Protein AF-A0A9D7U9H6-F1 (afdb_monomer)

pLDDT: mean 93.25, std 5.52, range [50.59, 98.5]

Foldseek 3Di:
DWWKKKKKWAFLPDDPPRTKIKIWIWDDDQWKTKIKIKIFGPPCVVDDPCVCVVVPHDPDGMDIFTDIFTNVLNVLVVVVVVPFDWDDDPDDDSNDMDIWMDIPHDITGTPPVVSVVVSRVLVVQLRCCVVVVDPWDWKWKWAADPVDIWIKIWTGHSSNLWTFIDIPNHTQDTDRSVCVVVLVCLVPVWDAQQVQWDLDDDDDGAMWIDDPPSIIAGDVHRTVHDSVSVVCVVPDHD

Mean predicted aligned error: 4.98 Å

Sequence (238 aa):
MNLYRIRFQTSELQPPPYAHAIELKLELSREKIKYEFELSYLDRDQLTESEILEEGFSLDESVHLRGALGTNWVDFLQNLLKKTEKTFPTEIEESQDYWEVMHENEAFYPKNSGLWKCFVEEFHQAALEQNSLERPLEVQVWRVEPAQTTKYRFLGSFEKREFKLTANNKVVNNFDFGKLNNFLKDYYSGDFIFEKAFESTPKKAGLHVEYGDGMWFLLGEALLVKPSKIISWIESHP

Structure (mmCIF, N/CA/C/O backbone):
data_AF-A0A9D7U9H6-F1
#
_entry.id  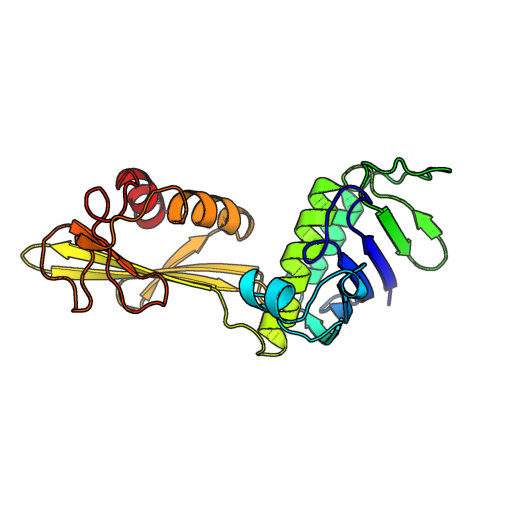 AF-A0A9D7U9H6-F1
#
loop_
_atom_site.group_PDB
_atom_site.id
_atom_site.type_symbol
_atom_site.label_atom_id
_atom_site.label_alt_id
_atom_site.label_comp_id
_atom_site.label_asym_id
_atom_site.label_entity_id
_atom_site.label_seq_id
_atom_site.pdbx_PDB_ins_code
_atom_site.Cartn_x
_atom_site.Cartn_y
_atom_site.Cartn_z
_atom_site.occupancy
_atom_site.B_iso_or_equiv
_atom_site.auth_seq_id
_atom_site.auth_comp_id
_atom_site.auth_asym_id
_atom_site.auth_atom_id
_atom_site.pdbx_PDB_model_num
ATOM 1 N N . MET A 1 1 ? 3.984 12.870 -24.523 1.00 73.31 1 MET A N 1
ATOM 2 C CA . MET A 1 1 ? 3.391 11.755 -23.760 1.00 73.31 1 MET A CA 1
ATOM 3 C C . MET A 1 1 ? 4.557 10.855 -23.448 1.00 73.31 1 MET A C 1
ATOM 5 O O . MET A 1 1 ? 5.246 10.497 -24.393 1.00 73.31 1 MET A O 1
ATOM 9 N N . ASN A 1 2 ? 4.850 10.626 -22.172 1.00 89.69 2 ASN A N 1
ATOM 10 C CA . ASN A 1 2 ? 6.096 9.965 -21.783 1.00 89.69 2 ASN A CA 1
ATOM 11 C C . ASN A 1 2 ? 5.789 8.510 -21.454 1.00 89.69 2 ASN A C 1
ATOM 13 O O . ASN A 1 2 ? 4.867 8.245 -20.682 1.00 89.69 2 ASN A O 1
ATOM 17 N N . LEU A 1 3 ? 6.532 7.597 -22.069 1.00 95.19 3 LEU A N 1
ATOM 18 C CA . LEU A 1 3 ? 6.375 6.165 -21.866 1.00 95.19 3 LEU A CA 1
ATOM 19 C C . LEU A 1 3 ? 7.433 5.689 -20.880 1.00 95.19 3 LEU A C 1
ATOM 21 O O . LEU A 1 3 ? 8.625 5.937 -21.078 1.00 95.19 3 LEU A O 1
ATOM 25 N N . TYR A 1 4 ? 6.978 5.005 -19.838 1.00 96.94 4 TYR A N 1
ATOM 26 C CA . TYR A 1 4 ? 7.848 4.343 -18.879 1.00 96.94 4 TYR A CA 1
ATOM 27 C C . TYR A 1 4 ? 7.525 2.859 -18.829 1.00 96.94 4 TYR A C 1
ATOM 29 O O . TYR A 1 4 ? 6.361 2.465 -18.920 1.00 96.94 4 TYR A O 1
ATOM 37 N N . ARG A 1 5 ? 8.556 2.047 -18.624 1.00 97.81 5 ARG A N 1
ATOM 38 C CA . ARG A 1 5 ? 8.414 0.652 -18.222 1.00 97.81 5 ARG A CA 1
ATOM 39 C C . ARG A 1 5 ? 9.176 0.449 -16.924 1.00 97.81 5 ARG A C 1
ATOM 41 O O . ARG A 1 5 ? 10.312 0.897 -16.824 1.00 97.81 5 ARG A O 1
ATOM 48 N N . ILE A 1 6 ? 8.557 -0.185 -15.942 1.00 98.31 6 ILE A N 1
ATOM 49 C CA . ILE A 1 6 ? 9.198 -0.529 -14.673 1.00 98.31 6 ILE A CA 1
ATOM 50 C C . ILE A 1 6 ? 9.075 -2.033 -14.514 1.00 98.31 6 ILE A C 1
ATOM 52 O O . ILE A 1 6 ? 7.974 -2.569 -14.615 1.00 98.31 6 ILE A O 1
ATOM 56 N N . ARG A 1 7 ? 10.197 -2.697 -14.280 1.00 98.25 7 ARG A N 1
ATOM 57 C CA . ARG A 1 7 ? 10.260 -4.109 -13.931 1.00 98.25 7 ARG A CA 1
ATOM 58 C C . ARG A 1 7 ? 10.911 -4.239 -12.572 1.00 98.25 7 ARG A C 1
ATOM 60 O O . ARG A 1 7 ? 11.967 -3.657 -12.325 1.00 98.25 7 ARG A O 1
ATOM 67 N N . PHE A 1 8 ? 10.254 -4.995 -11.719 1.00 98.12 8 PHE A N 1
ATOM 68 C CA . PHE A 1 8 ? 10.712 -5.348 -10.394 1.00 98.12 8 PHE A CA 1
ATOM 69 C C . PHE A 1 8 ? 10.602 -6.859 -10.254 1.00 98.12 8 PHE A C 1
ATOM 71 O O . PHE A 1 8 ? 9.608 -7.436 -10.686 1.00 98.12 8 PHE A O 1
ATOM 78 N N . GLN A 1 9 ? 11.594 -7.489 -9.646 1.00 97.88 9 GLN A N 1
ATOM 79 C CA . GLN A 1 9 ? 11.510 -8.887 -9.251 1.00 97.88 9 GLN A CA 1
ATOM 80 C C . GLN A 1 9 ? 12.223 -9.063 -7.914 1.00 97.88 9 GLN A C 1
ATOM 82 O O . GLN A 1 9 ? 13.283 -8.475 -7.685 1.00 97.88 9 GLN A O 1
ATOM 87 N N . THR A 1 10 ? 11.618 -9.844 -7.021 1.00 97.31 10 THR A N 1
ATOM 88 C CA . THR A 1 10 ? 12.229 -10.192 -5.736 1.00 97.31 10 THR A CA 1
ATOM 89 C C . THR A 1 10 ? 13.544 -10.936 -5.943 1.00 97.31 10 THR A C 1
ATOM 91 O O . THR A 1 10 ? 13.698 -11.653 -6.931 1.00 97.31 10 THR A O 1
ATOM 94 N N . SER A 1 11 ? 14.474 -10.780 -5.004 1.00 96.06 11 SER A N 1
ATOM 95 C CA . SER A 1 11 ? 15.737 -11.520 -5.007 1.00 96.06 11 SER A CA 1
ATOM 96 C C . SER A 1 11 ? 15.537 -13.041 -5.069 1.00 96.06 11 SER A C 1
ATOM 98 O O . SER A 1 11 ? 14.501 -13.560 -4.646 1.00 96.06 11 SER A O 1
ATOM 100 N N . GLU A 1 12 ? 16.545 -13.768 -5.556 1.00 93.56 12 GLU A N 1
ATOM 101 C CA . GLU A 1 12 ? 16.504 -15.237 -5.687 1.00 93.56 12 GLU A CA 1
ATOM 102 C C . GLU A 1 12 ? 16.431 -15.949 -4.327 1.00 93.56 12 GLU A C 1
ATOM 104 O O . GLU A 1 12 ? 16.046 -17.111 -4.234 1.00 93.56 12 GLU A O 1
ATOM 109 N N . LEU A 1 13 ? 16.769 -15.241 -3.246 1.00 95.56 13 LEU A N 1
ATOM 110 C CA . LEU A 1 13 ? 16.652 -15.752 -1.882 1.00 95.56 13 LEU A CA 1
ATOM 111 C C . LEU A 1 13 ? 15.213 -15.725 -1.344 1.00 95.56 13 LEU A C 1
ATOM 113 O O . LEU A 1 13 ? 14.960 -16.298 -0.283 1.00 95.56 13 LEU A O 1
ATOM 117 N N . GLN A 1 14 ? 14.282 -15.041 -2.016 1.00 95.88 14 GLN A N 1
ATOM 118 C CA . GLN A 1 14 ? 12.873 -15.042 -1.634 1.00 95.88 14 GLN A CA 1
ATOM 119 C C . GLN A 1 14 ? 12.236 -16.375 -2.061 1.00 95.88 14 GLN A C 1
ATOM 121 O O . GLN A 1 14 ? 12.176 -16.648 -3.255 1.00 95.88 14 GLN A O 1
ATOM 126 N N . PRO A 1 15 ? 11.724 -17.206 -1.135 1.00 94.62 15 PRO A N 1
ATOM 127 C CA . PRO A 1 15 ? 11.111 -18.477 -1.510 1.00 94.62 15 PRO A CA 1
ATOM 128 C C . PRO A 1 15 ? 9.709 -18.291 -2.123 1.00 94.62 15 PRO A C 1
ATOM 130 O O . PRO A 1 15 ? 9.004 -17.335 -1.767 1.00 94.62 15 PRO A O 1
ATOM 133 N N . PRO A 1 16 ? 9.243 -19.219 -2.981 1.00 93.44 16 PRO A N 1
ATOM 134 C CA . PRO A 1 16 ? 7.823 -19.322 -3.312 1.00 93.44 16 PRO A CA 1
ATOM 135 C C . PRO A 1 16 ? 7.000 -19.636 -2.038 1.00 93.44 16 PRO A C 1
ATOM 137 O O . PRO A 1 16 ? 7.540 -20.220 -1.097 1.00 93.44 16 PRO A O 1
ATOM 140 N N . PRO A 1 17 ? 5.713 -19.241 -1.956 1.00 93.75 17 PRO A N 1
ATOM 141 C CA . PRO A 1 17 ? 4.918 -18.535 -2.970 1.00 93.75 17 PRO A CA 1
ATOM 142 C C . PRO A 1 17 ? 5.090 -17.003 -2.948 1.0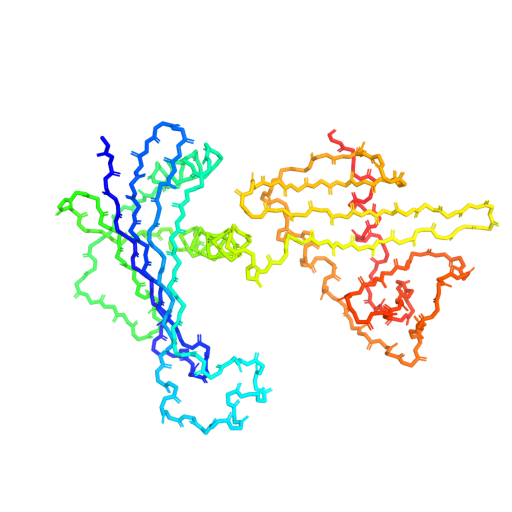0 93.75 17 PRO A C 1
ATOM 144 O O . PRO A 1 17 ? 4.353 -16.296 -3.638 1.00 93.75 17 PRO A O 1
ATOM 147 N N . TYR A 1 18 ? 6.035 -16.488 -2.154 1.00 94.12 18 TYR A N 1
ATOM 148 C CA . TYR A 1 18 ? 6.279 -15.056 -1.949 1.00 94.12 18 TYR A CA 1
ATOM 149 C C . TYR A 1 18 ? 7.163 -14.421 -3.032 1.00 94.12 18 TYR A C 1
ATOM 151 O O . TYR A 1 18 ? 7.138 -13.199 -3.205 1.00 94.12 18 TYR A O 1
ATOM 159 N N . ALA A 1 19 ? 7.951 -15.228 -3.744 1.00 96.00 19 ALA A N 1
ATOM 160 C CA . ALA A 1 19 ? 8.736 -14.795 -4.892 1.00 96.00 19 ALA A CA 1
ATOM 161 C C . ALA A 1 19 ? 7.813 -14.286 -6.009 1.00 96.00 19 ALA A C 1
ATOM 163 O O . ALA A 1 19 ? 6.862 -14.968 -6.400 1.00 96.00 19 ALA A O 1
ATOM 164 N N . HIS A 1 20 ? 8.061 -13.077 -6.512 1.00 96.62 20 HIS A N 1
ATOM 165 C CA . HIS A 1 20 ? 7.211 -12.476 -7.537 1.00 96.62 20 HIS A CA 1
ATOM 166 C C . HIS A 1 20 ? 7.946 -11.442 -8.393 1.00 96.62 20 HIS A C 1
ATOM 168 O O . HIS A 1 20 ? 8.953 -10.853 -7.989 1.00 96.62 20 HIS A O 1
ATOM 174 N N . ALA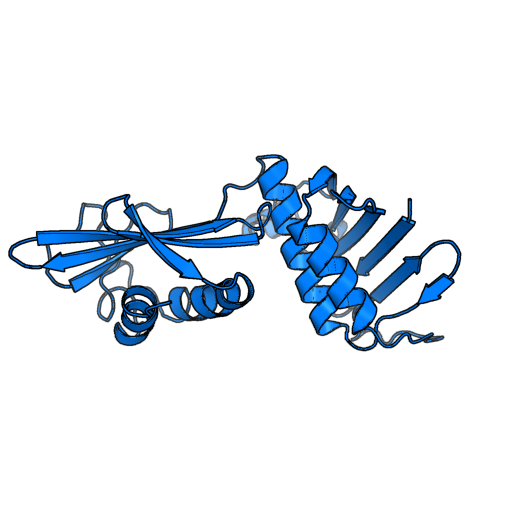 A 1 21 ? 7.390 -11.191 -9.575 1.00 97.69 21 ALA A N 1
ATOM 175 C CA . ALA A 1 21 ? 7.789 -10.132 -10.487 1.00 97.69 21 ALA A CA 1
ATOM 176 C C . ALA A 1 21 ? 6.605 -9.206 -10.783 1.00 97.69 21 ALA A C 1
ATOM 178 O O . ALA A 1 21 ? 5.472 -9.661 -10.932 1.00 97.69 21 ALA A O 1
ATOM 179 N N . ILE A 1 22 ? 6.874 -7.905 -10.885 1.00 98.25 22 ILE A N 1
ATOM 180 C CA . ILE A 1 22 ? 5.909 -6.887 -11.298 1.00 98.25 22 ILE A CA 1
ATOM 181 C C . ILE A 1 22 ? 6.429 -6.174 -12.542 1.00 98.25 22 ILE A C 1
ATOM 183 O O . ILE A 1 22 ? 7.552 -5.663 -12.559 1.00 98.25 22 ILE A O 1
ATOM 187 N N . GLU A 1 23 ? 5.580 -6.072 -13.562 1.00 98.38 23 GLU A N 1
ATOM 188 C CA . GLU A 1 23 ? 5.803 -5.224 -14.726 1.00 98.38 23 GLU A CA 1
ATOM 189 C C . GLU A 1 23 ? 4.731 -4.129 -14.821 1.00 98.38 23 GLU A C 1
ATOM 191 O O . GLU A 1 23 ? 3.527 -4.382 -14.832 1.00 98.38 23 GLU A O 1
ATOM 196 N N . LEU A 1 24 ? 5.191 -2.884 -14.934 1.00 98.31 24 LEU A N 1
ATOM 197 C CA . LEU A 1 24 ? 4.365 -1.709 -15.177 1.00 98.31 24 LEU A CA 1
ATOM 198 C C . LEU A 1 24 ? 4.726 -1.108 -16.528 1.00 98.31 24 LEU A C 1
ATOM 200 O O . LEU A 1 24 ? 5.881 -0.744 -16.760 1.00 98.31 24 LEU A O 1
ATOM 204 N N . LYS A 1 25 ? 3.734 -0.897 -17.388 1.00 98.25 25 LYS A N 1
ATOM 205 C CA . LYS A 1 25 ? 3.851 -0.025 -18.565 1.00 98.25 25 LYS A CA 1
ATOM 206 C C . LYS A 1 25 ? 2.998 1.203 -18.332 1.00 98.25 25 LYS A C 1
ATOM 208 O O . LYS A 1 25 ? 1.792 1.074 -18.151 1.00 98.25 25 LYS A O 1
ATOM 213 N N . LEU A 1 26 ? 3.609 2.381 -18.334 1.00 97.88 26 LEU A N 1
ATOM 214 C CA . LEU A 1 26 ? 2.960 3.629 -17.953 1.00 97.88 26 LEU A CA 1
ATOM 215 C C . LEU A 1 26 ? 2.964 4.626 -19.117 1.00 97.88 26 LEU A C 1
ATOM 217 O O . LEU A 1 26 ? 4.023 4.975 -19.641 1.00 97.88 26 LEU A O 1
ATOM 221 N N . GLU A 1 27 ? 1.788 5.150 -19.467 1.00 97.25 27 GLU A N 1
ATOM 222 C CA . GLU A 1 27 ? 1.646 6.314 -20.346 1.00 97.25 27 GLU A CA 1
ATOM 223 C C . GLU A 1 27 ? 1.359 7.559 -19.504 1.00 97.25 27 GLU A C 1
ATOM 225 O O . GLU A 1 27 ? 0.245 7.764 -19.003 1.00 97.25 27 GLU A O 1
ATOM 230 N N . LEU A 1 28 ? 2.371 8.414 -19.359 1.00 95.69 28 LEU A N 1
ATOM 231 C CA . LEU A 1 28 ? 2.285 9.603 -18.528 1.00 95.69 28 LEU A CA 1
ATOM 232 C C . LEU A 1 28 ? 1.764 10.812 -19.313 1.00 95.69 28 LEU A C 1
ATOM 234 O O . LEU A 1 28 ? 2.314 11.217 -20.349 1.00 95.69 28 LEU A O 1
ATOM 238 N N . SER A 1 29 ? 0.726 11.433 -18.759 1.00 95.25 29 SER A N 1
ATOM 239 C CA . SER A 1 29 ? 0.203 12.743 -19.151 1.00 95.25 29 SER A CA 1
ATOM 240 C C . SER A 1 29 ? 0.249 13.711 -17.962 1.00 95.25 29 SER A C 1
ATOM 242 O O . SER A 1 29 ? 0.676 13.339 -16.873 1.00 95.25 29 SER A O 1
ATOM 244 N N . ARG A 1 30 ? -0.192 14.963 -18.148 1.00 92.62 30 ARG A N 1
ATOM 245 C CA . ARG A 1 30 ? -0.265 15.935 -17.040 1.00 92.62 30 ARG A CA 1
ATOM 246 C C . ARG A 1 30 ? -1.327 15.582 -15.995 1.00 92.62 30 ARG A C 1
ATOM 248 O O . ARG A 1 30 ? -1.177 15.965 -14.847 1.00 92.62 30 ARG A O 1
ATOM 255 N N . GLU A 1 31 ? -2.390 14.889 -16.398 1.00 94.94 31 GLU A N 1
ATOM 256 C CA . GLU A 1 31 ? -3.574 14.672 -15.554 1.00 94.94 31 GLU A CA 1
ATOM 257 C C . GLU A 1 31 ? -3.679 13.247 -15.012 1.00 94.94 31 GLU A C 1
ATOM 259 O O . GLU A 1 31 ? -4.350 13.007 -14.012 1.00 94.94 31 GLU A O 1
ATOM 264 N N . LYS A 1 32 ? -3.057 12.285 -15.695 1.00 97.06 32 LYS A N 1
ATOM 265 C CA . LYS A 1 32 ? -3.184 10.865 -15.369 1.00 97.06 32 LYS A CA 1
ATOM 266 C C . LYS A 1 32 ? -2.012 10.024 -15.853 1.00 97.06 32 LYS A C 1
ATOM 268 O O . LYS A 1 32 ? -1.353 10.380 -16.839 1.00 97.06 32 LYS A O 1
ATOM 273 N N . ILE A 1 33 ? -1.840 8.880 -15.198 1.00 97.81 33 ILE A N 1
ATOM 274 C CA . ILE A 1 33 ? -1.007 7.754 -15.625 1.00 97.81 33 ILE A CA 1
ATOM 275 C C . ILE A 1 33 ? -1.940 6.662 -16.135 1.00 97.81 33 ILE A C 1
ATOM 277 O O . ILE A 1 33 ? -2.659 6.071 -15.332 1.00 97.81 33 ILE A O 1
ATOM 281 N N . LYS A 1 34 ? -1.952 6.376 -17.439 1.00 98.38 34 LYS A N 1
ATOM 282 C CA . LYS A 1 34 ? -2.550 5.110 -17.892 1.00 98.38 34 LYS A CA 1
ATOM 283 C C . LYS A 1 34 ? -1.554 3.990 -17.662 1.00 98.38 34 LYS A C 1
ATOM 285 O O . LYS A 1 34 ? -0.359 4.223 -17.846 1.00 98.38 34 LYS A O 1
ATOM 290 N N . TYR A 1 35 ? -2.033 2.806 -17.309 1.00 98.44 35 TYR A N 1
ATOM 291 C CA . TYR A 1 35 ? -1.150 1.688 -17.019 1.00 98.44 35 TYR A CA 1
ATOM 292 C C . TYR A 1 35 ? -1.631 0.358 -17.590 1.00 98.44 35 TYR A C 1
ATOM 294 O O . TYR A 1 35 ? -2.833 0.111 -17.713 1.00 98.44 35 TYR A O 1
ATOM 302 N N . GLU A 1 36 ? -0.657 -0.500 -17.879 1.00 98.50 36 GLU A N 1
ATOM 303 C CA . GLU A 1 36 ? -0.793 -1.955 -17.851 1.00 98.50 36 GLU A CA 1
ATOM 304 C C . GLU A 1 36 ? 0.051 -2.464 -16.676 1.00 98.50 36 GLU A C 1
ATOM 306 O O . GLU A 1 36 ? 1.223 -2.098 -16.564 1.00 98.50 36 GLU A O 1
ATOM 311 N N . PHE A 1 37 ? -0.566 -3.244 -15.795 1.00 98.44 37 PHE A N 1
ATOM 312 C CA . PHE A 1 37 ? 0.038 -3.853 -14.615 1.00 98.44 37 PHE A CA 1
ATOM 313 C C . PHE A 1 37 ? 0.022 -5.367 -14.786 1.00 98.44 37 PHE A C 1
ATOM 315 O O . PHE A 1 37 ? -1.006 -5.934 -15.164 1.00 98.44 37 PHE A O 1
ATOM 322 N N . GLU A 1 38 ? 1.139 -6.000 -14.472 1.00 98.19 38 GLU A N 1
ATOM 323 C CA . GLU A 1 38 ? 1.292 -7.446 -14.434 1.00 98.19 38 GLU A CA 1
ATOM 324 C C . GLU A 1 38 ? 2.032 -7.834 -13.156 1.00 98.19 38 GLU A C 1
ATOM 326 O O . GLU A 1 38 ? 3.085 -7.271 -12.864 1.00 98.19 38 GLU A O 1
ATOM 331 N N . LEU A 1 39 ? 1.467 -8.774 -12.405 1.00 96.69 39 LEU A N 1
ATOM 332 C CA . LEU A 1 39 ? 2.108 -9.472 -11.295 1.00 96.69 39 LEU A CA 1
ATOM 333 C C . LEU A 1 39 ? 2.189 -10.945 -11.673 1.00 96.69 39 LEU A C 1
ATOM 335 O O . LEU A 1 39 ? 1.166 -11.520 -12.038 1.00 96.69 39 LEU A O 1
ATOM 339 N N . SER A 1 40 ? 3.363 -11.542 -11.524 1.00 96.38 40 SER A N 1
ATOM 340 C CA . SER A 1 40 ? 3.595 -12.964 -11.774 1.00 96.38 40 SER A CA 1
ATOM 341 C C . SER A 1 40 ? 4.292 -13.573 -10.569 1.00 96.38 40 SER A C 1
ATOM 343 O O . SER A 1 40 ? 5.313 -13.049 -10.118 1.00 96.38 40 SER A O 1
ATOM 345 N N . TYR A 1 41 ? 3.750 -14.665 -10.039 1.00 95.44 41 TYR A N 1
ATOM 346 C CA . TYR A 1 41 ? 4.407 -15.415 -8.974 1.00 95.44 41 TYR A CA 1
ATOM 347 C C . TYR A 1 41 ? 5.477 -16.333 -9.563 1.00 95.44 41 TYR A C 1
ATOM 349 O O . TYR A 1 41 ? 5.265 -16.959 -10.600 1.00 95.44 41 TYR A O 1
ATOM 357 N N . LEU A 1 42 ? 6.634 -16.391 -8.912 1.00 94.38 42 LEU A N 1
ATOM 358 C CA . LEU A 1 42 ? 7.793 -17.136 -9.394 1.00 94.38 42 LEU A CA 1
ATOM 359 C C . LEU A 1 42 ? 7.893 -18.478 -8.672 1.00 94.38 42 LEU A C 1
ATOM 361 O O . LEU A 1 42 ? 7.551 -18.574 -7.493 1.00 94.38 42 LEU A O 1
ATOM 365 N N . ASP A 1 43 ? 8.345 -19.500 -9.401 1.00 92.50 43 ASP A N 1
ATOM 366 C CA . ASP A 1 43 ? 8.699 -20.826 -8.873 1.00 92.50 43 ASP A CA 1
ATOM 367 C C . ASP A 1 43 ? 7.582 -21.543 -8.089 1.00 92.50 43 ASP A C 1
ATOM 369 O O . ASP A 1 43 ? 7.833 -22.414 -7.254 1.00 92.50 43 ASP A O 1
ATOM 373 N N . ARG A 1 44 ? 6.315 -21.190 -8.344 1.00 89.94 44 ARG A N 1
ATOM 374 C CA . ARG A 1 44 ? 5.156 -21.829 -7.699 1.00 89.94 44 ARG A CA 1
ATOM 375 C C . ARG A 1 44 ? 4.905 -23.256 -8.158 1.00 89.94 44 ARG A C 1
ATOM 377 O O . ARG A 1 44 ? 4.268 -24.006 -7.430 1.00 89.94 44 ARG A O 1
ATOM 384 N N . ASP A 1 45 ? 5.427 -23.643 -9.316 1.00 89.88 45 ASP A N 1
ATOM 385 C CA . ASP A 1 45 ? 5.406 -25.020 -9.813 1.00 89.88 45 ASP A CA 1
ATOM 386 C C . ASP A 1 45 ? 6.188 -25.990 -8.908 1.00 89.88 45 ASP A C 1
ATOM 388 O O . ASP A 1 45 ? 6.020 -27.206 -9.010 1.00 89.88 45 ASP A O 1
ATOM 392 N N . GLN A 1 46 ? 7.002 -25.460 -7.988 1.00 91.56 46 GLN A N 1
ATOM 393 C CA . GLN A 1 46 ? 7.700 -26.225 -6.953 1.00 91.56 46 GLN A CA 1
ATOM 394 C C . GLN A 1 46 ? 6.827 -26.534 -5.725 1.00 91.56 46 GLN A C 1
ATOM 396 O O . GLN A 1 46 ? 7.244 -27.324 -4.877 1.00 91.56 46 GLN A O 1
ATOM 401 N N . LEU A 1 47 ? 5.641 -25.928 -5.616 1.00 93.12 47 LEU A N 1
ATOM 402 C CA . LEU A 1 47 ? 4.715 -26.100 -4.499 1.00 93.12 47 LEU A CA 1
ATOM 403 C C . LEU A 1 47 ? 3.497 -26.924 -4.911 1.00 93.12 47 LEU A C 1
ATOM 405 O O . LEU A 1 47 ? 3.021 -26.883 -6.045 1.00 93.12 47 LEU A O 1
ATOM 409 N N . THR A 1 48 ? 2.945 -27.655 -3.954 1.00 94.75 48 THR A N 1
ATOM 410 C CA . THR A 1 48 ? 1.630 -28.277 -4.092 1.00 94.75 48 THR A CA 1
ATOM 411 C C . THR A 1 48 ? 0.519 -27.234 -3.957 1.00 94.75 48 THR A C 1
ATOM 413 O O . THR A 1 48 ? 0.672 -26.208 -3.295 1.00 94.75 48 THR A O 1
ATOM 416 N N . GLU A 1 49 ? -0.653 -27.520 -4.531 1.00 92.94 49 GLU A N 1
ATOM 417 C CA . GLU A 1 49 ? -1.835 -26.658 -4.384 1.00 92.94 49 GLU A CA 1
ATOM 418 C C . GLU A 1 49 ? -2.189 -26.407 -2.909 1.00 92.94 49 GLU A C 1
ATOM 420 O O . GLU A 1 49 ? -2.575 -25.299 -2.544 1.00 92.94 49 GLU A O 1
ATOM 425 N N . SER A 1 50 ? -2.035 -27.423 -2.052 1.00 94.50 50 SER A N 1
ATOM 426 C CA . SER A 1 50 ? -2.287 -27.299 -0.615 1.00 94.50 50 SER A CA 1
ATOM 427 C C . SER A 1 50 ? -1.329 -26.314 0.047 1.00 94.50 50 SER A C 1
ATOM 429 O O . SER A 1 50 ? -1.796 -25.457 0.785 1.00 94.50 50 SER A O 1
ATOM 431 N N . GLU A 1 51 ? -0.032 -26.369 -0.269 1.00 94.19 51 GLU A N 1
ATOM 432 C CA . GLU A 1 51 ? 0.955 -25.418 0.264 1.00 94.19 51 GLU A CA 1
ATOM 433 C C . GLU A 1 51 ? 0.637 -23.978 -0.164 1.00 94.19 51 GLU A C 1
ATOM 435 O O . GLU A 1 51 ? 0.684 -23.067 0.658 1.00 94.19 51 GLU A O 1
ATOM 440 N N . ILE A 1 52 ? 0.234 -23.758 -1.422 1.00 91.69 52 ILE A N 1
ATOM 441 C CA . ILE A 1 52 ? -0.136 -22.418 -1.914 1.00 91.69 52 ILE A CA 1
ATOM 442 C C . ILE A 1 52 ? -1.349 -21.863 -1.151 1.00 91.69 52 ILE A C 1
ATOM 444 O O . ILE A 1 52 ? -1.347 -20.702 -0.733 1.00 91.69 52 ILE A O 1
ATOM 448 N N . LEU A 1 53 ? -2.384 -22.686 -0.965 1.00 92.81 53 LEU A N 1
ATOM 449 C CA . LEU A 1 53 ? -3.617 -22.283 -0.286 1.00 92.81 53 LEU A CA 1
ATOM 450 C C . LEU A 1 53 ? -3.424 -22.108 1.228 1.00 92.81 53 LEU A C 1
ATOM 452 O O . LEU A 1 53 ? -4.023 -21.203 1.809 1.00 92.81 53 LEU A O 1
ATOM 456 N N . GLU A 1 54 ? -2.605 -22.946 1.869 1.00 92.94 54 GLU A N 1
ATOM 457 C CA . GLU A 1 54 ? -2.282 -22.855 3.302 1.00 92.94 54 GLU A CA 1
ATOM 458 C C . GLU A 1 54 ? -1.517 -21.568 3.639 1.00 92.94 54 GLU A C 1
ATOM 460 O O . GLU A 1 54 ? -1.770 -20.961 4.680 1.00 92.94 54 GLU A O 1
ATOM 465 N N . GLU A 1 55 ? -0.669 -21.093 2.725 1.00 90.69 55 GLU A N 1
ATOM 466 C CA . GLU A 1 55 ? 0.003 -19.788 2.817 1.00 90.69 55 GLU A CA 1
ATOM 467 C C . GLU A 1 55 ? -0.931 -18.603 2.481 1.00 90.69 55 GLU A C 1
ATOM 469 O O . GLU A 1 55 ? -0.527 -17.442 2.545 1.00 90.69 55 GLU A O 1
ATOM 474 N N . GLY A 1 56 ? -2.197 -18.867 2.134 1.00 87.31 56 GLY A N 1
ATOM 475 C CA . GLY A 1 56 ? -3.220 -17.845 1.898 1.00 87.31 56 GLY A CA 1
ATOM 476 C C . GLY A 1 56 ? -3.206 -17.224 0.499 1.00 87.31 56 GLY A C 1
ATOM 477 O O . GLY A 1 56 ? -3.820 -16.175 0.294 1.00 87.31 56 GLY A O 1
ATOM 478 N N . PHE A 1 57 ? -2.538 -17.848 -0.472 1.00 89.31 57 PHE A N 1
ATOM 479 C CA . PHE A 1 57 ? -2.525 -17.385 -1.859 1.00 89.31 57 PHE A CA 1
ATOM 480 C C . PHE A 1 57 ? -3.589 -18.084 -2.712 1.00 89.31 57 PHE A C 1
ATOM 482 O O . PHE A 1 57 ? -3.989 -19.211 -2.432 1.00 89.31 57 PHE A O 1
ATOM 489 N N . SER A 1 58 ? -4.038 -17.435 -3.794 1.00 86.31 58 SER A N 1
ATOM 490 C CA . SER A 1 58 ? -4.838 -18.115 -4.820 1.00 86.31 58 SER A CA 1
ATOM 491 C C . SER A 1 58 ? -3.951 -18.968 -5.731 1.00 86.31 58 SER A C 1
ATOM 493 O O . SER A 1 58 ? -2.737 -18.767 -5.806 1.00 86.31 58 SER A O 1
ATOM 495 N N . LEU A 1 59 ? -4.574 -19.901 -6.457 1.00 86.81 59 LEU A N 1
ATOM 496 C CA . LEU A 1 59 ? -3.910 -20.710 -7.486 1.00 86.81 59 LEU A CA 1
ATOM 497 C C . LEU A 1 59 ? -3.653 -19.935 -8.789 1.00 86.81 59 LEU A C 1
ATOM 499 O O . LEU A 1 59 ? -3.064 -20.486 -9.713 1.00 86.81 59 LEU A O 1
ATOM 503 N N . ASP A 1 60 ? -4.090 -18.676 -8.882 1.00 86.69 60 ASP A N 1
ATOM 504 C CA . ASP A 1 60 ? -3.802 -17.853 -10.051 1.00 86.69 60 ASP A CA 1
ATOM 505 C C . ASP A 1 60 ? -2.302 -17.536 -10.095 1.00 86.69 60 ASP A C 1
ATOM 507 O O . ASP A 1 60 ? -1.711 -17.057 -9.124 1.00 86.69 60 ASP A O 1
ATOM 511 N N . GLU A 1 61 ? -1.676 -17.812 -11.235 1.00 79.81 61 GLU A N 1
ATOM 512 C CA . GLU A 1 61 ? -0.234 -17.617 -11.421 1.00 79.81 61 GLU A CA 1
ATOM 513 C C . GLU A 1 61 ? 0.127 -16.157 -11.719 1.00 79.81 61 GLU A C 1
ATOM 515 O O . GLU A 1 61 ? 1.249 -15.721 -11.445 1.00 79.81 61 GLU A O 1
ATOM 520 N N . SER A 1 62 ? -0.827 -15.385 -12.250 1.00 87.81 62 SER A N 1
ATOM 521 C CA . SER A 1 62 ? -0.619 -13.984 -12.592 1.00 87.81 62 SER A CA 1
ATOM 522 C C . SER A 1 62 ? -1.874 -13.122 -12.458 1.00 87.81 62 SER A C 1
ATOM 524 O O . SER A 1 62 ? -3.012 -13.576 -12.579 1.00 87.81 62 SER A O 1
ATOM 526 N N . VAL A 1 63 ? -1.651 -11.826 -12.243 1.00 92.94 63 VAL A N 1
ATOM 527 C CA . VAL A 1 63 ? -2.681 -10.785 -12.222 1.00 92.94 63 VAL A CA 1
ATOM 528 C C . VAL A 1 63 ? -2.351 -9.766 -13.303 1.00 92.94 63 VAL A C 1
ATOM 530 O O . VAL A 1 63 ? -1.284 -9.158 -13.279 1.00 92.94 63 VAL A O 1
ATOM 533 N N . HIS A 1 64 ? -3.284 -9.540 -14.230 1.00 96.94 64 HIS A N 1
ATOM 534 C CA . HIS A 1 64 ? -3.136 -8.551 -15.299 1.00 96.94 64 HIS A CA 1
ATOM 535 C C . HIS A 1 64 ? -4.236 -7.496 -15.208 1.00 96.94 64 HIS A C 1
ATOM 537 O O . HIS A 1 64 ? -5.420 -7.810 -15.340 1.00 96.94 64 HIS A O 1
ATOM 543 N N . LEU A 1 65 ? -3.850 -6.234 -15.026 1.00 97.75 65 LEU A N 1
ATOM 544 C CA . LEU A 1 65 ? -4.776 -5.119 -14.839 1.00 97.75 65 LEU A CA 1
ATOM 545 C C . LEU A 1 65 ? -4.449 -3.967 -15.782 1.00 97.75 65 LEU A C 1
ATOM 547 O O . LEU A 1 65 ? -3.306 -3.747 -16.181 1.00 97.75 65 LEU A O 1
ATOM 551 N N . ARG A 1 66 ? -5.474 -3.192 -16.128 1.00 98.19 66 ARG A N 1
ATOM 552 C CA . ARG A 1 66 ? -5.333 -1.967 -16.916 1.00 98.19 66 ARG A CA 1
ATOM 553 C C . ARG A 1 66 ? -6.181 -0.873 -16.306 1.00 98.19 66 ARG A C 1
ATOM 555 O O . ARG A 1 66 ? -7.278 -1.134 -15.824 1.00 98.19 66 ARG A O 1
ATOM 562 N N . GLY A 1 67 ? -5.711 0.362 -16.392 1.00 98.00 67 GLY A N 1
ATOM 563 C CA . GLY A 1 67 ? -6.473 1.474 -15.851 1.00 98.00 67 GLY A CA 1
ATOM 564 C C . GLY A 1 67 ? -5.818 2.827 -16.047 1.00 98.00 67 GLY A C 1
ATOM 565 O O . GLY A 1 67 ? -4.952 3.014 -16.909 1.00 98.00 67 GLY A O 1
ATOM 566 N N . ALA A 1 68 ? -6.283 3.795 -15.263 1.00 98.00 68 ALA A N 1
ATOM 567 C CA . ALA A 1 68 ? -5.754 5.147 -15.270 1.00 98.00 68 ALA A CA 1
ATOM 568 C C . ALA A 1 68 ? -5.830 5.785 -13.879 1.00 98.00 68 ALA A C 1
ATOM 570 O O . ALA A 1 68 ? -6.917 6.045 -13.372 1.00 98.00 68 ALA A O 1
ATOM 571 N N . LEU A 1 69 ? -4.676 6.095 -13.294 1.00 98.19 69 LEU A N 1
ATOM 572 C CA . LEU A 1 69 ? -4.573 6.785 -12.009 1.00 98.19 69 LEU A CA 1
ATOM 573 C C . LEU A 1 69 ? -4.445 8.298 -12.217 1.00 98.19 69 LEU A C 1
ATOM 575 O O . LEU A 1 69 ? -3.863 8.743 -13.207 1.00 98.19 69 LEU A O 1
ATOM 579 N N . GLY A 1 70 ? -5.005 9.090 -11.302 1.00 97.62 70 GLY A N 1
ATOM 580 C CA . GLY A 1 70 ? -5.089 10.551 -11.426 1.00 97.62 70 GLY A CA 1
ATOM 581 C C . GLY A 1 70 ? -3.780 11.310 -11.165 1.00 97.62 70 GLY A C 1
ATOM 582 O O . GLY A 1 70 ? -2.699 10.732 -11.030 1.00 97.62 70 GLY A O 1
ATOM 583 N N . THR A 1 71 ? -3.894 12.635 -11.042 1.00 96.94 71 THR A N 1
ATOM 584 C CA . THR A 1 71 ? -2.772 13.573 -10.846 1.00 96.94 71 THR A CA 1
ATOM 585 C C . THR A 1 71 ? -1.899 13.236 -9.642 1.00 96.94 71 THR A C 1
ATOM 587 O O . THR A 1 71 ? -0.685 13.371 -9.717 1.00 96.94 71 THR A O 1
ATOM 590 N N . ASN A 1 72 ? -2.484 12.716 -8.562 1.00 95.88 72 ASN A N 1
ATOM 591 C CA . ASN A 1 72 ? -1.754 12.381 -7.334 1.00 95.88 72 ASN A CA 1
ATOM 592 C C . ASN A 1 72 ? -0.647 11.340 -7.595 1.00 95.88 72 ASN A C 1
ATOM 594 O O . ASN A 1 72 ? 0.433 11.401 -7.007 1.00 95.88 72 ASN A O 1
ATOM 598 N N . TRP A 1 73 ? -0.897 10.407 -8.517 1.00 97.94 73 TRP A N 1
ATOM 599 C CA . TRP A 1 73 ? 0.079 9.412 -8.956 1.00 97.94 73 TRP A CA 1
ATOM 600 C C . TRP A 1 73 ? 1.095 9.985 -9.943 1.00 97.94 73 TRP A C 1
ATOM 602 O O . TRP A 1 73 ? 2.277 9.652 -9.851 1.00 97.94 73 TRP A O 1
ATOM 612 N N . VAL A 1 74 ? 0.665 10.887 -10.837 1.00 97.19 74 VAL A N 1
ATOM 613 C CA . VAL A 1 74 ? 1.569 11.646 -11.723 1.00 97.19 74 VAL A CA 1
ATOM 614 C C . VAL A 1 74 ? 2.612 12.391 -10.890 1.00 97.19 74 VAL A C 1
ATOM 616 O O . VAL A 1 74 ? 3.811 12.246 -11.134 1.00 97.19 74 VAL A O 1
ATOM 619 N N . ASP A 1 75 ? 2.166 13.133 -9.879 1.00 96.19 75 ASP A N 1
ATOM 620 C CA . ASP A 1 75 ? 3.031 13.909 -8.995 1.00 96.19 75 ASP A CA 1
ATOM 621 C C . ASP A 1 75 ? 3.970 13.003 -8.195 1.00 96.19 75 ASP A C 1
ATOM 623 O O . ASP A 1 75 ? 5.158 13.309 -8.051 1.00 96.19 75 ASP A O 1
ATOM 627 N N . PHE A 1 76 ? 3.473 11.859 -7.711 1.00 96.31 76 PHE A N 1
ATOM 628 C CA . PHE A 1 76 ? 4.298 10.903 -6.979 1.00 96.31 76 PHE A CA 1
ATOM 629 C C . PHE A 1 76 ? 5.423 10.333 -7.852 1.00 96.31 76 PHE A C 1
ATOM 631 O O . PHE A 1 76 ? 6.592 10.435 -7.469 1.00 96.31 76 PHE A O 1
ATOM 638 N N . LEU A 1 77 ? 5.107 9.824 -9.048 1.00 97.00 77 LEU A N 1
ATOM 639 C CA . LEU A 1 77 ? 6.110 9.283 -9.969 1.00 97.00 77 LEU A CA 1
ATOM 640 C C . LEU A 1 77 ? 7.116 10.357 -10.400 1.00 97.00 77 LEU A C 1
ATOM 642 O O . LEU A 1 77 ? 8.321 10.114 -10.399 1.00 97.00 77 LEU A O 1
ATOM 646 N N . GLN A 1 78 ? 6.659 11.571 -10.716 1.00 96.12 78 GLN A N 1
ATOM 647 C CA . GLN A 1 78 ? 7.562 12.669 -11.076 1.00 96.12 78 GLN A CA 1
ATOM 648 C C . GLN A 1 78 ? 8.506 13.041 -9.929 1.00 96.12 78 GLN A C 1
ATOM 650 O O . GLN A 1 78 ? 9.688 13.302 -10.161 1.00 96.12 78 GLN A O 1
ATOM 655 N N . ASN A 1 79 ? 8.012 13.070 -8.691 1.00 95.94 79 ASN A N 1
ATOM 656 C CA . ASN A 1 79 ? 8.840 13.344 -7.521 1.00 95.94 79 ASN A CA 1
ATOM 657 C C . ASN A 1 79 ? 9.825 12.206 -7.229 1.00 95.94 79 ASN A C 1
ATOM 659 O O . ASN A 1 79 ? 10.961 12.487 -6.843 1.00 95.94 79 ASN A O 1
ATOM 663 N N . LEU A 1 80 ? 9.424 10.951 -7.440 1.00 96.88 80 LEU A N 1
ATOM 664 C CA . LEU A 1 80 ? 10.308 9.792 -7.339 1.00 96.88 80 LEU A CA 1
ATOM 665 C C . LEU A 1 80 ? 11.436 9.880 -8.372 1.00 96.88 80 LEU A C 1
ATOM 667 O O . LEU A 1 80 ? 12.608 9.815 -8.003 1.00 96.88 80 LEU A O 1
ATOM 671 N N . LEU A 1 81 ? 11.101 10.132 -9.640 1.00 95.31 81 LEU A N 1
ATOM 672 C CA . LEU A 1 81 ? 12.069 10.293 -10.729 1.00 95.31 81 LEU A CA 1
ATOM 673 C C . LEU A 1 81 ? 13.070 11.421 -10.447 1.00 95.31 81 LEU A C 1
ATOM 675 O O . LEU A 1 81 ? 14.271 11.216 -10.591 1.00 95.31 81 LEU A O 1
ATOM 679 N N . LYS A 1 82 ? 12.609 12.588 -9.974 1.00 95.75 82 LYS A N 1
ATOM 680 C CA . LYS A 1 82 ? 13.489 13.720 -9.614 1.00 95.75 82 LYS A CA 1
ATOM 681 C C . LYS A 1 82 ? 14.505 13.379 -8.521 1.00 95.75 82 LYS A C 1
ATOM 683 O O . LYS A 1 82 ? 15.582 13.964 -8.496 1.00 95.75 82 LYS A O 1
ATOM 688 N N . LYS A 1 83 ? 14.151 12.482 -7.598 1.00 96.00 83 LYS A N 1
ATOM 689 C CA . LYS A 1 83 ? 15.010 12.042 -6.486 1.00 96.00 83 LYS A CA 1
ATOM 690 C C . LYS A 1 83 ? 15.879 10.834 -6.842 1.00 96.00 83 LYS A C 1
ATOM 692 O O . LYS A 1 83 ? 16.662 10.397 -6.003 1.00 96.00 83 LYS A O 1
ATOM 697 N N . THR A 1 84 ? 15.713 10.270 -8.035 1.00 97.19 84 THR A N 1
ATOM 698 C CA . THR A 1 84 ? 16.359 9.016 -8.417 1.00 97.19 84 THR A CA 1
ATOM 699 C C . THR A 1 84 ? 17.735 9.276 -9.007 1.00 97.19 84 THR A C 1
ATOM 701 O O . THR A 1 84 ? 17.874 9.924 -10.043 1.00 97.19 84 THR A O 1
ATOM 704 N N . GLU A 1 85 ? 18.758 8.730 -8.355 1.00 96.25 85 GLU A N 1
ATOM 705 C CA . GLU A 1 85 ? 20.083 8.569 -8.947 1.00 96.25 85 GLU A CA 1
ATOM 706 C C . GLU A 1 85 ? 20.087 7.271 -9.765 1.00 96.25 85 GLU A C 1
ATOM 708 O O . GLU A 1 85 ? 19.739 6.205 -9.248 1.00 96.25 85 GLU A O 1
ATOM 713 N N . LYS A 1 86 ? 20.448 7.377 -11.047 1.00 95.94 86 LYS A N 1
ATOM 714 C CA . LYS A 1 86 ? 20.505 6.249 -11.980 1.00 95.94 86 LYS A CA 1
ATOM 715 C C . LYS A 1 86 ? 21.815 5.479 -11.822 1.00 95.94 86 LYS A C 1
ATOM 717 O O . LYS A 1 86 ? 22.883 6.088 -11.765 1.00 95.94 86 LYS A O 1
ATOM 722 N N . THR A 1 87 ? 21.739 4.157 -11.833 1.00 95.69 87 THR A N 1
ATOM 723 C CA . THR A 1 87 ? 22.882 3.243 -11.898 1.00 95.69 87 THR A CA 1
ATOM 724 C C . THR A 1 87 ? 22.722 2.273 -13.068 1.00 95.69 87 THR A C 1
ATOM 726 O O . THR A 1 87 ? 21.639 2.127 -13.635 1.00 95.69 87 THR A O 1
ATOM 729 N N . PHE A 1 88 ? 23.827 1.639 -13.457 1.00 94.38 88 PHE A N 1
ATOM 730 C CA . PHE A 1 88 ? 23.899 0.728 -14.601 1.00 94.38 88 PHE A CA 1
ATOM 731 C C . PHE A 1 88 ? 24.751 -0.490 -14.213 1.00 94.38 88 PHE A C 1
ATOM 733 O O . PHE A 1 88 ? 25.896 -0.601 -14.657 1.00 94.38 88 PHE A O 1
ATOM 740 N N . PRO A 1 89 ? 24.264 -1.337 -13.286 1.00 89.81 89 PRO A N 1
ATOM 741 C CA . PRO A 1 89 ? 24.992 -2.528 -12.876 1.00 89.81 89 PRO A CA 1
ATOM 742 C C . PRO A 1 89 ? 25.149 -3.488 -14.060 1.00 89.81 89 PRO A C 1
ATOM 744 O O . PRO A 1 89 ? 24.261 -3.606 -14.902 1.00 89.81 89 PRO A O 1
ATOM 747 N N . THR A 1 90 ? 26.291 -4.167 -14.126 1.00 87.69 90 THR A N 1
ATOM 748 C CA . THR A 1 90 ? 26.551 -5.221 -15.119 1.00 87.69 90 THR A CA 1
ATOM 749 C C . THR A 1 90 ? 26.134 -6.602 -14.624 1.00 87.69 90 THR A C 1
ATOM 751 O O . THR A 1 90 ? 25.895 -7.486 -15.438 1.00 87.69 90 THR A O 1
ATOM 754 N N . GLU A 1 91 ? 26.051 -6.777 -13.304 1.00 88.81 91 GLU A N 1
ATOM 755 C CA . GLU A 1 91 ? 25.674 -8.009 -12.612 1.00 88.81 91 GLU A CA 1
ATOM 756 C C . GLU A 1 91 ? 24.824 -7.649 -11.387 1.00 88.81 91 GLU A C 1
ATOM 758 O O . GLU A 1 91 ? 24.963 -6.553 -10.832 1.00 88.81 91 GLU A O 1
ATOM 763 N N . ILE A 1 92 ? 23.943 -8.562 -10.983 1.00 89.06 92 ILE A N 1
ATOM 764 C CA . ILE A 1 92 ? 23.077 -8.436 -9.806 1.00 89.06 92 ILE A CA 1
ATOM 765 C C . ILE A 1 92 ? 23.375 -9.635 -8.916 1.00 89.06 92 ILE A C 1
ATOM 767 O O . ILE A 1 92 ? 23.457 -10.761 -9.400 1.00 89.06 92 ILE A O 1
ATOM 771 N N . GLU A 1 93 ? 23.579 -9.388 -7.628 1.00 91.62 93 GLU A N 1
ATOM 772 C CA . GLU A 1 93 ? 23.797 -10.458 -6.656 1.00 91.62 93 GLU A CA 1
ATOM 773 C C . GLU A 1 93 ? 22.477 -11.186 -6.365 1.00 91.62 93 GLU A C 1
ATOM 775 O O . GLU A 1 93 ? 21.438 -10.541 -6.271 1.00 91.62 93 GLU A O 1
ATOM 780 N N . GLU A 1 94 ? 22.521 -12.495 -6.101 1.00 90.50 94 GLU A N 1
ATOM 781 C CA . GLU A 1 94 ? 21.336 -13.320 -5.776 1.00 90.50 94 GLU A CA 1
ATOM 782 C C . GLU A 1 94 ? 20.499 -12.755 -4.613 1.00 90.50 94 GLU A C 1
ATOM 784 O O . GLU A 1 94 ? 19.291 -12.958 -4.534 1.00 90.50 94 GLU A O 1
ATOM 789 N N . SER A 1 95 ? 21.142 -12.018 -3.699 1.00 92.88 95 SER A N 1
ATOM 790 C CA . SER A 1 95 ? 20.494 -11.390 -2.542 1.00 92.88 95 SER A CA 1
ATOM 791 C C . SER A 1 95 ? 19.768 -10.075 -2.851 1.00 92.88 95 SER A C 1
ATOM 793 O O . SER A 1 95 ? 19.051 -9.558 -1.990 1.00 92.88 95 SER A O 1
ATOM 795 N N . GLN A 1 96 ? 19.947 -9.521 -4.051 1.00 93.38 96 GLN A N 1
ATOM 796 C CA . GLN A 1 96 ? 19.405 -8.227 -4.450 1.00 93.38 96 GLN A CA 1
ATOM 797 C C . GLN A 1 96 ? 18.139 -8.388 -5.292 1.00 93.38 96 GLN A C 1
ATOM 799 O O . GLN A 1 96 ? 18.051 -9.249 -6.161 1.00 93.38 96 GLN A O 1
ATOM 804 N N . ASP A 1 97 ? 17.160 -7.517 -5.046 1.00 96.06 97 ASP A N 1
ATOM 805 C CA . ASP A 1 97 ? 15.987 -7.394 -5.911 1.00 96.06 97 ASP A CA 1
ATOM 806 C C . ASP A 1 97 ? 16.417 -6.880 -7.303 1.00 96.06 97 ASP A C 1
ATOM 808 O O . ASP A 1 97 ? 17.220 -5.945 -7.416 1.00 96.06 97 ASP A O 1
ATOM 812 N N . TYR A 1 98 ? 15.837 -7.438 -8.365 1.00 96.94 98 TYR A N 1
ATOM 813 C CA . TYR A 1 98 ? 16.020 -6.961 -9.734 1.00 96.94 98 TYR A CA 1
ATOM 814 C C . TYR A 1 98 ? 15.188 -5.696 -9.982 1.00 96.94 98 TYR A C 1
ATOM 816 O O . TYR A 1 98 ? 14.011 -5.626 -9.616 1.00 96.94 98 TYR A O 1
ATOM 824 N N . TRP A 1 99 ? 15.779 -4.714 -10.669 1.00 97.44 99 TRP A N 1
ATOM 825 C CA . TRP A 1 99 ? 15.122 -3.455 -11.020 1.00 97.44 99 TRP A CA 1
ATOM 826 C C . TRP A 1 99 ? 15.477 -2.996 -12.427 1.00 97.44 99 TRP A C 1
ATOM 828 O O . TRP A 1 99 ? 16.627 -2.723 -12.710 1.00 97.44 99 TRP A O 1
ATOM 838 N N . GLU A 1 100 ? 14.502 -2.737 -13.285 1.00 97.00 100 GLU A N 1
ATOM 839 C CA . GLU A 1 100 ? 14.752 -2.037 -14.546 1.00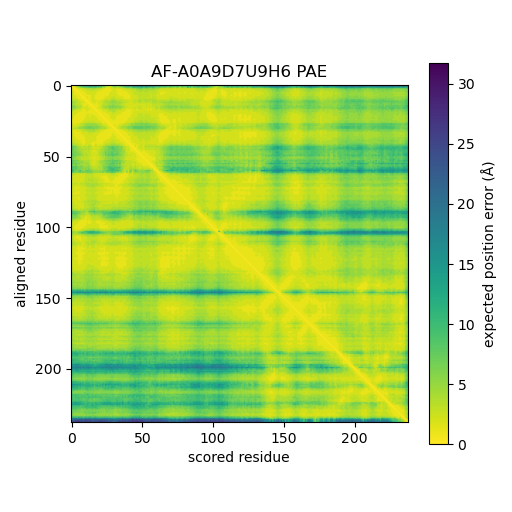 97.00 100 GLU A CA 1
ATOM 840 C C . GLU A 1 100 ? 13.705 -0.949 -14.735 1.00 97.00 100 GLU A C 1
ATOM 842 O O . GLU A 1 100 ? 12.510 -1.221 -14.840 1.00 97.00 100 GLU A O 1
ATOM 847 N N . VAL A 1 101 ? 14.154 0.302 -14.792 1.00 97.44 101 VAL A N 1
ATOM 848 C CA . VAL A 1 101 ? 13.313 1.439 -15.156 1.00 97.44 101 VAL A CA 1
ATOM 849 C C . VAL A 1 101 ? 13.746 1.920 -16.529 1.00 97.44 101 VAL A C 1
ATOM 851 O O . VAL A 1 101 ? 14.857 2.412 -16.716 1.00 97.44 101 VAL A O 1
ATOM 854 N N . MET A 1 102 ? 12.850 1.794 -17.496 1.00 96.19 102 MET A N 1
ATOM 855 C CA . MET A 1 102 ? 13.040 2.269 -18.854 1.00 96.19 102 MET A CA 1
ATOM 856 C C . MET A 1 102 ? 12.230 3.541 -19.066 1.00 96.19 102 MET A C 1
ATOM 858 O O . MET A 1 102 ? 11.025 3.576 -18.808 1.00 96.19 102 MET A O 1
ATOM 862 N N . HIS A 1 103 ? 12.888 4.580 -19.565 1.00 92.19 103 HIS A N 1
ATOM 863 C CA . HIS A 1 103 ? 12.234 5.776 -20.078 1.00 92.19 103 HIS A CA 1
ATOM 864 C C . HIS A 1 103 ? 12.686 5.997 -21.515 1.00 92.19 103 HIS A C 1
ATOM 866 O O . HIS A 1 103 ? 13.878 6.168 -21.773 1.00 92.19 103 HIS A O 1
ATOM 872 N N . GLU A 1 104 ? 11.730 5.984 -22.443 1.00 82.31 104 GLU A N 1
ATOM 873 C CA . GLU A 1 104 ? 12.005 5.974 -23.883 1.00 82.31 104 GLU A CA 1
ATOM 874 C C . GLU A 1 104 ? 12.937 4.807 -24.264 1.00 82.31 104 GLU A C 1
ATOM 876 O O . GLU A 1 104 ? 12.481 3.670 -24.302 1.00 82.31 104 GLU A O 1
ATOM 881 N N . ASN A 1 105 ? 14.228 5.066 -24.499 1.00 85.38 105 ASN A N 1
ATOM 882 C CA . ASN A 1 105 ? 15.220 4.058 -24.896 1.00 85.38 105 ASN A CA 1
ATOM 883 C C . ASN A 1 105 ? 16.367 3.892 -23.883 1.00 85.38 105 ASN A C 1
ATOM 885 O O . ASN A 1 105 ? 17.352 3.218 -24.178 1.00 85.38 105 ASN A O 1
ATOM 889 N N . GLU A 1 106 ? 16.281 4.529 -22.714 1.00 91.19 106 GLU A N 1
ATOM 890 C CA . GLU A 1 106 ? 17.300 4.435 -21.669 1.00 91.19 106 GLU A CA 1
ATOM 891 C C . GLU A 1 106 ? 16.770 3.580 -20.514 1.00 91.19 106 GLU A C 1
ATOM 893 O O . GLU A 1 106 ? 15.787 3.948 -19.865 1.00 91.19 106 GLU A O 1
ATOM 898 N N . ALA A 1 107 ? 17.426 2.447 -20.266 1.00 94.69 107 ALA A N 1
ATOM 899 C CA . ALA A 1 107 ? 17.180 1.593 -19.110 1.00 94.69 107 ALA A CA 1
ATOM 900 C C . ALA A 1 107 ? 18.186 1.914 -18.001 1.00 94.69 107 ALA A C 1
ATOM 902 O O . ALA A 1 107 ? 19.377 2.066 -18.274 1.00 94.69 107 ALA A O 1
ATOM 903 N N . PHE A 1 108 ? 17.719 2.015 -16.761 1.00 96.12 108 PHE A N 1
ATOM 904 C CA . PHE A 1 108 ? 18.563 2.250 -15.593 1.00 96.12 108 PHE A CA 1
ATOM 905 C C . PHE A 1 108 ? 18.027 1.531 -14.353 1.00 96.12 108 PHE A C 1
ATOM 907 O O . PHE A 1 108 ? 16.853 1.169 -14.276 1.00 96.12 108 PHE A O 1
ATOM 914 N N . TYR A 1 109 ? 18.896 1.388 -13.356 1.00 96.81 109 TYR A N 1
ATOM 915 C CA . TYR A 1 109 ? 18.573 0.871 -12.031 1.00 96.81 109 TYR A CA 1
ATOM 916 C C . TYR A 1 109 ? 18.480 2.051 -11.058 1.00 96.81 109 TYR A C 1
ATOM 918 O O . TYR A 1 109 ? 19.323 2.953 -11.094 1.00 96.81 109 TYR A O 1
ATOM 926 N N . PRO A 1 110 ? 17.456 2.123 -10.198 1.00 96.50 110 PRO A N 1
ATOM 927 C CA . PRO A 1 110 ? 17.364 3.186 -9.217 1.00 96.50 110 PRO A CA 1
ATOM 928 C C . PRO A 1 110 ? 18.236 2.878 -7.997 1.00 96.50 110 PRO A C 1
ATOM 930 O O . PRO A 1 110 ? 18.004 1.904 -7.283 1.00 96.50 110 PRO A O 1
ATOM 933 N N . LYS A 1 111 ? 19.189 3.758 -7.674 1.00 94.88 111 LYS A N 1
ATOM 934 C CA . LYS A 1 111 ? 20.010 3.618 -6.455 1.00 94.88 111 LYS A CA 1
ATOM 935 C C . LYS A 1 111 ? 19.177 3.656 -5.170 1.00 94.88 111 LYS A C 1
ATOM 937 O O . LYS A 1 111 ? 19.523 3.043 -4.168 1.00 94.88 111 LYS A O 1
ATOM 942 N N . ASN A 1 112 ? 18.070 4.393 -5.189 1.00 95.06 112 ASN A N 1
ATOM 943 C CA . ASN A 1 112 ? 17.094 4.517 -4.108 1.00 95.06 112 ASN A CA 1
ATOM 944 C C . ASN A 1 112 ? 16.006 3.427 -4.190 1.00 95.06 112 ASN A C 1
ATOM 946 O O . ASN A 1 112 ? 14.817 3.744 -4.106 1.00 95.06 112 ASN A O 1
ATOM 950 N N . SER A 1 113 ? 16.403 2.161 -4.350 1.00 94.00 113 SER A N 1
ATOM 951 C CA . SER A 1 113 ? 15.505 1.013 -4.564 1.00 94.00 113 SER A CA 1
ATOM 952 C C . SER A 1 113 ? 14.388 0.898 -3.521 1.00 94.00 113 SER A C 1
ATOM 954 O O . SER A 1 113 ? 13.256 0.601 -3.879 1.00 94.00 113 SER A O 1
ATOM 956 N N . GLY A 1 114 ? 14.636 1.252 -2.255 1.00 95.06 114 GLY A N 1
ATOM 957 C CA . GLY A 1 114 ? 13.594 1.259 -1.218 1.00 95.06 114 GLY A CA 1
ATOM 958 C C . GLY A 1 114 ? 12.418 2.211 -1.499 1.00 95.06 114 GLY A C 1
ATOM 959 O O . GLY A 1 114 ? 11.277 1.890 -1.175 1.00 95.06 114 GLY A O 1
ATOM 960 N N . LEU A 1 115 ? 12.658 3.363 -2.140 1.00 95.56 115 LEU A N 1
ATOM 961 C CA . LEU A 1 115 ? 11.575 4.277 -2.539 1.00 95.56 115 LEU A CA 1
ATOM 962 C C . LEU A 1 115 ? 10.804 3.754 -3.754 1.00 95.56 115 LEU A C 1
ATOM 964 O O . LEU A 1 115 ? 9.601 3.979 -3.853 1.00 95.56 115 LEU A O 1
ATOM 968 N N . TRP A 1 116 ? 11.490 3.061 -4.662 1.00 97.50 116 TRP A N 1
ATOM 969 C CA . TRP A 1 116 ? 10.866 2.421 -5.818 1.00 97.50 116 TRP A CA 1
ATOM 970 C C . TRP A 1 116 ? 10.040 1.202 -5.422 1.00 97.50 116 TRP A C 1
ATOM 972 O O . TRP A 1 116 ? 8.938 1.039 -5.933 1.00 97.50 116 TRP A O 1
ATOM 982 N N . LYS A 1 117 ? 10.514 0.415 -4.452 1.00 96.06 117 LYS A N 1
ATOM 983 C CA . LYS A 1 117 ? 9.763 -0.688 -3.848 1.00 96.06 117 LYS A CA 1
ATOM 984 C C . LYS A 1 117 ? 8.451 -0.196 -3.251 1.00 96.06 117 LYS A C 1
ATOM 986 O O . LYS A 1 117 ? 7.393 -0.648 -3.667 1.00 96.06 117 LYS A O 1
ATOM 991 N N . CYS A 1 118 ? 8.523 0.837 -2.410 1.00 95.00 118 CYS A N 1
ATOM 992 C CA . CYS A 1 118 ? 7.341 1.503 -1.865 1.00 95.00 118 CYS A CA 1
ATOM 993 C C . CYS A 1 118 ? 6.391 1.991 -2.975 1.00 95.00 118 CYS A C 1
ATOM 995 O O . CYS A 1 118 ? 5.189 1.760 -2.908 1.00 95.00 118 CYS A O 1
ATOM 997 N N . PHE A 1 119 ? 6.915 2.613 -4.038 1.00 97.19 119 PHE A N 1
ATOM 998 C CA . PHE A 1 119 ? 6.090 3.030 -5.174 1.00 97.19 119 PHE A CA 1
ATOM 999 C C . PHE A 1 119 ? 5.374 1.854 -5.849 1.00 97.19 119 PHE A C 1
ATOM 1001 O O . PHE A 1 119 ? 4.177 1.957 -6.092 1.00 97.19 119 PHE A O 1
ATOM 1008 N N . VAL A 1 120 ? 6.079 0.761 -6.154 1.00 97.62 120 VAL A N 1
ATOM 1009 C CA . VAL A 1 120 ? 5.503 -0.412 -6.830 1.00 97.62 120 VAL A CA 1
ATOM 1010 C C . VAL A 1 120 ? 4.465 -1.106 -5.945 1.00 97.62 120 VAL A C 1
ATOM 1012 O O . VAL A 1 120 ? 3.388 -1.437 -6.435 1.00 97.62 120 VAL A O 1
ATOM 1015 N N . GLU A 1 121 ? 4.742 -1.263 -4.650 1.00 95.56 121 GLU A N 1
ATOM 1016 C CA . GLU A 1 121 ? 3.811 -1.845 -3.674 1.00 95.56 121 GLU A CA 1
ATOM 1017 C C . GLU A 1 121 ? 2.538 -0.995 -3.535 1.00 95.56 121 GLU A C 1
ATOM 1019 O O . GLU A 1 121 ? 1.424 -1.511 -3.638 1.00 95.56 121 GLU A O 1
ATOM 1024 N N . GLU A 1 122 ? 2.675 0.325 -3.380 1.00 96.94 122 GLU A N 1
ATOM 1025 C CA . GLU A 1 122 ? 1.520 1.226 -3.317 1.00 96.94 122 GLU A CA 1
ATOM 1026 C C . GLU A 1 122 ? 0.757 1.264 -4.657 1.00 96.94 122 GLU A C 1
ATOM 1028 O O . GLU A 1 122 ? -0.467 1.405 -4.666 1.00 96.94 122 GLU A O 1
ATOM 1033 N N . PHE A 1 123 ? 1.454 1.162 -5.796 1.00 98.19 123 PHE A N 1
ATOM 1034 C CA . PHE A 1 123 ? 0.832 1.165 -7.125 1.00 98.19 123 PHE A CA 1
ATOM 1035 C C . PHE A 1 123 ? 0.033 -0.116 -7.356 1.00 98.19 123 PHE A C 1
ATOM 1037 O O . PHE A 1 123 ? -1.072 -0.058 -7.891 1.00 98.19 123 PHE A O 1
ATOM 1044 N N . HIS A 1 124 ? 0.570 -1.260 -6.929 1.00 97.38 124 HIS A N 1
ATOM 1045 C CA . HIS A 1 124 ? -0.130 -2.538 -6.951 1.00 97.38 124 HIS A CA 1
ATOM 1046 C C . HIS A 1 124 ? -1.464 -2.432 -6.201 1.00 97.38 124 HIS A C 1
ATOM 1048 O O . HIS A 1 124 ? -2.513 -2.702 -6.783 1.00 97.38 124 HIS A O 1
ATOM 1054 N N . GLN A 1 125 ? -1.444 -1.921 -4.967 1.00 96.81 125 GLN A N 1
ATOM 1055 C CA . GLN A 1 125 ? -2.654 -1.692 -4.171 1.00 96.81 125 GLN A CA 1
ATOM 1056 C C . GLN A 1 125 ? -3.640 -0.736 -4.867 1.00 96.81 125 GLN A C 1
ATOM 1058 O O . GLN A 1 125 ? -4.838 -1.002 -4.932 1.00 96.81 125 GLN A O 1
ATOM 1063 N N . ALA A 1 126 ? -3.149 0.346 -5.481 1.00 98.12 126 ALA A N 1
ATOM 1064 C CA . ALA A 1 126 ? -3.992 1.262 -6.252 1.00 98.12 126 ALA A CA 1
ATOM 1065 C C . ALA A 1 126 ? -4.645 0.601 -7.478 1.00 98.12 126 ALA A C 1
ATOM 1067 O O . ALA A 1 126 ? -5.794 0.911 -7.804 1.00 98.12 126 ALA A O 1
ATOM 1068 N N . ALA A 1 127 ? -3.931 -0.295 -8.165 1.00 98.00 127 ALA A N 1
ATOM 1069 C CA . ALA A 1 127 ? -4.461 -1.039 -9.301 1.00 98.00 127 ALA A CA 1
ATOM 1070 C C . ALA A 1 127 ? -5.549 -2.033 -8.862 1.00 98.00 127 ALA A C 1
ATOM 1072 O O . ALA A 1 127 ? -6.588 -2.112 -9.524 1.00 98.00 127 ALA A O 1
ATOM 1073 N N . LEU A 1 128 ? -5.356 -2.731 -7.737 1.00 96.69 128 LEU A N 1
ATOM 1074 C CA . LEU A 1 128 ? -6.361 -3.627 -7.153 1.00 96.69 128 LEU A CA 1
ATOM 1075 C C . LEU A 1 128 ? -7.626 -2.867 -6.727 1.00 96.69 128 LEU A C 1
ATOM 1077 O O . LEU A 1 128 ? -8.730 -3.278 -7.098 1.00 96.69 128 LEU A O 1
ATOM 1081 N N . GLU A 1 129 ? -7.471 -1.734 -6.029 1.00 97.69 129 GLU A N 1
ATOM 1082 C CA . GLU A 1 129 ? -8.585 -0.857 -5.635 1.00 97.69 129 GLU A CA 1
ATOM 1083 C C . GLU A 1 129 ? -9.382 -0.376 -6.856 1.00 97.69 129 GLU A C 1
ATOM 1085 O O . GLU A 1 129 ? -10.605 -0.524 -6.909 1.00 97.69 129 GLU A O 1
ATOM 1090 N N . GLN A 1 130 ? -8.700 0.168 -7.871 1.00 97.50 130 GLN A N 1
ATOM 1091 C CA . GLN A 1 130 ? -9.355 0.710 -9.065 1.00 97.50 130 GLN A CA 1
ATOM 1092 C C . GLN A 1 130 ? -10.117 -0.362 -9.860 1.00 97.50 130 GLN A C 1
ATOM 1094 O O . GLN A 1 130 ? -11.157 -0.072 -10.454 1.00 97.50 130 GLN A O 1
ATOM 1099 N N . ASN A 1 131 ? -9.617 -1.600 -9.866 1.00 96.88 131 ASN A N 1
ATOM 1100 C CA . ASN A 1 131 ? -10.254 -2.726 -10.548 1.00 96.88 131 ASN A CA 1
ATOM 1101 C C . ASN A 1 131 ? -11.260 -3.480 -9.660 1.00 96.88 131 ASN A C 1
ATOM 1103 O O . ASN A 1 131 ? -11.804 -4.493 -10.090 1.00 96.88 131 ASN A O 1
ATOM 1107 N N . SER A 1 132 ? -11.561 -2.972 -8.457 1.00 95.50 132 SER A N 1
ATOM 1108 C CA . SER A 1 132 ? -12.517 -3.569 -7.508 1.00 95.50 132 SER A CA 1
ATOM 1109 C C . SER A 1 132 ? -12.176 -5.001 -7.073 1.00 95.50 132 SER A C 1
ATOM 1111 O O . SER A 1 132 ? -13.068 -5.736 -6.646 1.00 95.50 132 SER A O 1
ATOM 1113 N N . LEU A 1 133 ? -10.902 -5.391 -7.172 1.00 93.56 133 LEU A N 1
ATOM 1114 C CA . LEU A 1 133 ? -10.405 -6.657 -6.626 1.00 93.56 133 LEU A CA 1
ATOM 1115 C C . LEU A 1 133 ? -10.182 -6.551 -5.116 1.00 93.56 133 LEU A C 1
ATOM 1117 O O . LEU A 1 133 ? -10.438 -7.504 -4.388 1.00 93.56 133 LEU A O 1
ATOM 1121 N N . GLU A 1 134 ? -9.804 -5.363 -4.645 1.00 93.00 134 GLU A N 1
ATOM 1122 C CA . GLU A 1 134 ? -9.718 -5.033 -3.225 1.00 93.00 134 GLU A CA 1
ATOM 1123 C C . GLU A 1 134 ? -10.521 -3.770 -2.913 1.00 93.00 134 GLU A C 1
ATOM 1125 O O . GLU A 1 134 ? -10.756 -2.911 -3.769 1.00 93.00 134 GLU A O 1
ATOM 1130 N N . ARG A 1 135 ? -10.990 -3.662 -1.667 1.00 93.94 135 ARG A N 1
ATOM 1131 C CA . ARG A 1 135 ? -11.653 -2.449 -1.177 1.00 93.94 135 ARG A CA 1
ATOM 1132 C C . ARG A 1 135 ? -10.607 -1.503 -0.587 1.00 93.94 135 ARG A C 1
ATOM 1134 O O . ARG A 1 135 ? -9.657 -1.986 0.022 1.00 93.94 135 ARG A O 1
ATOM 1141 N N . PRO A 1 136 ? -10.825 -0.177 -0.661 1.00 95.44 136 PRO A N 1
ATOM 1142 C CA . PRO A 1 136 ? -10.018 0.770 0.094 1.00 95.44 136 PRO A CA 1
ATOM 1143 C C . PRO A 1 136 ? -9.987 0.419 1.584 1.00 95.44 136 PRO A C 1
ATOM 1145 O O . PRO A 1 136 ? -10.989 -0.044 2.140 1.00 95.44 136 PRO A O 1
ATOM 1148 N N . LEU A 1 137 ? -8.851 0.679 2.230 1.00 93.88 137 LEU A N 1
ATOM 1149 C CA . LEU A 1 137 ? -8.653 0.406 3.649 1.00 93.88 137 LEU A CA 1
ATOM 1150 C C . LEU A 1 137 ? -9.699 1.135 4.503 1.00 93.88 137 LEU A C 1
ATOM 1152 O O . LEU A 1 137 ? -9.802 2.366 4.482 1.00 93.88 137 LEU A O 1
ATOM 1156 N N . GLU A 1 138 ? -10.394 0.378 5.347 1.00 93.88 138 GLU A N 1
ATOM 1157 C CA . GLU A 1 138 ? -11.262 0.903 6.395 1.00 93.88 138 GLU A CA 1
ATOM 1158 C C . GLU A 1 138 ? -10.896 0.254 7.729 1.00 93.88 138 GLU A C 1
ATOM 1160 O O . GLU A 1 138 ? -11.002 -0.955 7.897 1.00 93.88 138 GLU A O 1
ATOM 1165 N N . VAL A 1 139 ? -10.471 1.077 8.686 1.00 92.62 139 VAL A N 1
ATOM 1166 C CA . VAL A 1 139 ? -10.176 0.650 10.055 1.00 92.62 139 VAL A CA 1
ATOM 1167 C C . VAL A 1 139 ? -11.150 1.322 11.011 1.00 92.62 139 VAL A C 1
ATOM 1169 O O . VAL A 1 139 ? -11.252 2.555 11.059 1.00 92.62 139 VAL A O 1
ATOM 1172 N N . GLN A 1 140 ? -11.854 0.512 11.801 1.00 92.69 140 GLN A N 1
ATOM 1173 C CA . GLN A 1 140 ? -12.852 0.980 12.755 1.00 92.69 140 GLN A CA 1
ATOM 1174 C C . GLN A 1 140 ? -12.288 1.018 14.175 1.00 92.69 140 GLN A C 1
ATOM 1176 O O . GLN A 1 140 ? -11.756 0.032 14.683 1.00 92.69 140 GLN A O 1
ATOM 1181 N N . VAL A 1 141 ? -12.451 2.165 14.841 1.00 94.25 141 VAL A N 1
ATOM 1182 C CA . VAL A 1 141 ? -12.083 2.345 16.251 1.00 94.25 141 VAL A CA 1
ATOM 1183 C C . VAL A 1 141 ? -13.253 2.969 17.001 1.00 94.25 141 VAL A C 1
ATOM 1185 O O . VAL A 1 141 ? -13.722 4.051 16.657 1.00 94.25 141 VAL A O 1
ATOM 1188 N N . TRP A 1 142 ? -13.750 2.313 18.043 1.00 95.12 142 TRP A N 1
ATOM 1189 C CA . TRP A 1 142 ? -14.855 2.822 18.851 1.00 95.12 142 TRP A CA 1
ATOM 1190 C C . TRP A 1 142 ? -14.353 3.230 20.229 1.00 95.12 142 TRP A C 1
ATOM 1192 O O . TRP A 1 142 ? -13.818 2.414 20.977 1.00 95.12 142 TRP A O 1
ATOM 1202 N N . ARG A 1 143 ? -14.558 4.502 20.580 1.00 95.50 143 ARG A N 1
ATOM 1203 C CA . ARG A 1 143 ? -14.357 5.005 21.940 1.00 95.50 143 ARG A CA 1
ATOM 1204 C C . ARG A 1 143 ? -15.692 4.929 22.668 1.00 95.50 143 ARG A C 1
ATOM 1206 O O . ARG A 1 143 ? -16.593 5.715 22.380 1.00 95.50 143 ARG A O 1
ATOM 1213 N N . VAL A 1 144 ? -15.817 3.963 23.571 1.00 95.56 144 VAL A N 1
ATOM 1214 C CA . VAL A 1 144 ? -17.009 3.759 24.397 1.00 95.56 144 VAL A CA 1
ATOM 1215 C C . VAL A 1 144 ? -16.783 4.422 25.749 1.00 95.56 144 VAL A C 1
ATOM 1217 O O . VAL A 1 144 ? -15.834 4.096 26.461 1.00 95.56 144 VAL A O 1
ATOM 1220 N N . GLU A 1 145 ? -17.668 5.339 26.110 1.00 93.88 145 GLU A N 1
ATOM 1221 C CA . GLU A 1 145 ? -17.707 6.027 27.398 1.00 93.88 145 GLU A CA 1
ATOM 1222 C C . GLU A 1 145 ? -19.098 5.827 28.028 1.00 93.88 145 GLU A C 1
ATOM 1224 O O . GLU A 1 145 ? -20.058 5.538 27.309 1.00 93.88 145 GLU A O 1
ATOM 1229 N N . PRO A 1 146 ? -19.265 5.996 29.354 1.00 90.50 146 PRO A N 1
ATOM 1230 C CA . PRO A 1 146 ? -20.548 5.738 30.018 1.00 90.50 146 PRO A CA 1
ATOM 1231 C C . PRO A 1 146 ? -21.744 6.506 29.436 1.00 90.50 146 PRO A C 1
ATOM 1233 O O . PRO A 1 146 ? -22.867 6.012 29.474 1.00 90.50 146 PRO A O 1
ATOM 1236 N N . ALA A 1 147 ? -21.510 7.713 28.911 1.00 90.12 147 ALA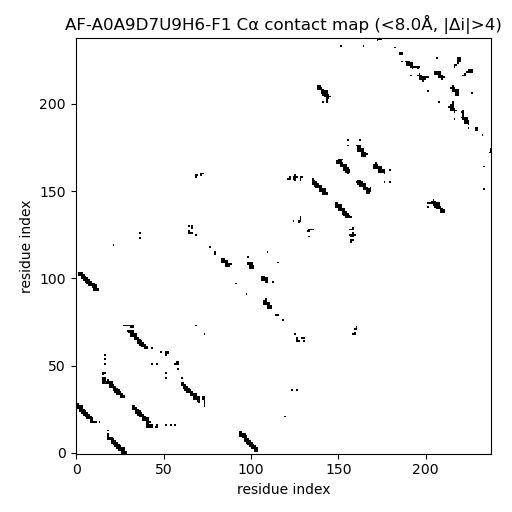 A N 1
ATOM 1237 C CA . ALA A 1 147 ? -22.557 8.592 28.392 1.00 90.12 147 ALA A CA 1
ATOM 1238 C C . ALA A 1 147 ? -22.666 8.595 26.859 1.00 90.12 147 ALA A C 1
ATOM 1240 O O . ALA A 1 147 ? -23.704 8.975 26.321 1.00 90.12 147 ALA A O 1
ATOM 1241 N N . GLN A 1 148 ? -21.602 8.218 26.147 1.00 93.06 148 GLN A N 1
ATOM 1242 C CA . GLN A 1 148 ? -21.533 8.354 24.696 1.00 93.06 148 GLN A CA 1
ATOM 1243 C C . GLN A 1 148 ? -20.588 7.329 24.076 1.00 93.06 148 GLN A C 1
ATOM 1245 O O . GLN A 1 148 ? -19.639 6.862 24.697 1.00 93.06 148 GLN A O 1
ATOM 1250 N N . THR A 1 149 ? -20.828 7.000 22.813 1.00 94.94 149 THR A N 1
ATOM 1251 C CA . THR A 1 149 ? -19.886 6.229 22.000 1.00 94.94 149 THR A CA 1
ATOM 1252 C C . THR A 1 149 ? -19.528 7.045 20.774 1.00 94.94 149 THR A C 1
ATOM 1254 O O . THR A 1 149 ? -20.413 7.442 20.014 1.00 94.94 149 THR A O 1
ATOM 1257 N N . THR A 1 150 ? -18.234 7.266 20.568 1.00 95.94 150 THR A N 1
ATOM 1258 C CA . THR A 1 150 ? -17.717 7.921 19.367 1.00 95.94 150 THR A CA 1
ATOM 1259 C C . THR A 1 150 ? -17.121 6.871 18.446 1.00 95.94 150 THR A C 1
ATOM 1261 O O . THR A 1 150 ? -16.215 6.131 18.832 1.00 95.94 150 THR A O 1
ATOM 1264 N N . LYS A 1 151 ? -17.641 6.806 17.219 1.00 95.75 151 LYS A N 1
ATOM 1265 C CA . LYS A 1 151 ? -17.189 5.871 16.187 1.00 95.75 151 LYS A CA 1
ATOM 1266 C C . LYS A 1 151 ? -16.200 6.573 15.276 1.00 95.75 151 LYS A C 1
ATOM 1268 O O . LYS A 1 151 ? -16.590 7.455 14.508 1.00 95.75 151 LYS A O 1
ATOM 1273 N N . TYR A 1 152 ? -14.942 6.183 15.369 1.00 96.00 152 TYR A N 1
ATOM 1274 C CA . TYR A 1 152 ? -13.887 6.649 14.491 1.00 96.00 152 TYR A CA 1
ATOM 1275 C C . TYR A 1 152 ? -13.686 5.670 13.342 1.00 96.00 152 TYR A C 1
ATOM 1277 O O . TYR A 1 152 ? -13.751 4.454 13.534 1.00 96.00 152 TYR A O 1
ATOM 1285 N N . ARG A 1 153 ? -13.433 6.204 12.146 1.00 95.62 153 ARG A N 1
ATOM 1286 C CA . ARG A 1 153 ? -13.039 5.406 10.983 1.00 95.62 153 ARG A CA 1
ATOM 1287 C C . ARG A 1 153 ? -11.858 6.046 10.287 1.00 95.62 153 ARG A C 1
ATOM 1289 O O . ARG A 1 153 ? -11.953 7.202 9.867 1.00 95.62 153 ARG A O 1
ATOM 1296 N N . PHE A 1 154 ? -10.783 5.284 10.180 1.00 95.75 154 PHE A N 1
ATOM 1297 C CA . PHE A 1 154 ? -9.614 5.603 9.381 1.00 95.75 154 PHE A CA 1
ATOM 1298 C C . PHE A 1 154 ? -9.843 5.033 7.985 1.00 95.75 154 PHE A C 1
ATOM 1300 O O . PHE A 1 154 ? -10.073 3.837 7.838 1.00 95.75 154 PHE A O 1
ATOM 1307 N N . LEU A 1 155 ? -9.845 5.905 6.983 1.00 96.69 155 LEU A N 1
ATOM 1308 C CA . LEU A 1 155 ? -10.142 5.564 5.597 1.00 96.69 155 LEU A CA 1
ATOM 1309 C C . LEU A 1 155 ? -8.902 5.858 4.756 1.00 96.69 155 LEU A C 1
ATOM 1311 O O . LEU A 1 155 ? -8.508 7.023 4.643 1.00 96.69 155 LEU A O 1
ATOM 1315 N N . GLY A 1 156 ? -8.294 4.814 4.200 1.00 97.00 156 GLY A N 1
ATOM 1316 C CA . GLY A 1 156 ? -7.165 4.893 3.277 1.00 97.00 156 GLY A CA 1
ATOM 1317 C C . GLY A 1 156 ? -7.595 4.495 1.868 1.00 97.00 156 GLY A C 1
ATOM 1318 O O . GLY A 1 156 ? -8.357 3.551 1.708 1.00 97.00 156 GLY A O 1
ATOM 1319 N N . SER A 1 157 ? -7.128 5.213 0.850 1.00 97.81 157 SER A N 1
ATOM 1320 C CA . SER A 1 157 ? -7.266 4.794 -0.549 1.00 97.81 157 SER A CA 1
ATOM 1321 C C . SER A 1 157 ? -5.948 4.993 -1.275 1.00 97.81 157 SER A C 1
ATOM 1323 O O . SER A 1 157 ? -5.477 6.129 -1.394 1.00 97.81 157 SER A O 1
ATOM 1325 N N . PHE A 1 158 ? -5.380 3.902 -1.779 1.00 97.62 158 PHE A N 1
ATOM 1326 C CA . PHE A 1 158 ? -4.194 3.913 -2.630 1.00 97.62 158 PHE A CA 1
ATOM 1327 C C . PHE A 1 158 ? -4.510 4.487 -4.015 1.00 97.62 158 PHE A C 1
ATOM 1329 O O . PHE A 1 158 ? -3.725 5.293 -4.520 1.00 97.62 158 PHE A O 1
ATOM 1336 N N . GLU A 1 159 ? -5.684 4.195 -4.594 1.00 97.31 159 GLU A N 1
ATOM 1337 C CA . GLU A 1 159 ? -6.112 4.773 -5.880 1.00 97.31 159 GLU A CA 1
ATOM 1338 C C . GLU A 1 159 ? -6.052 6.307 -5.832 1.00 97.31 159 GLU A C 1
ATOM 1340 O O . GLU A 1 159 ? -5.483 6.958 -6.715 1.00 97.31 159 GLU A O 1
ATOM 1345 N N . LYS A 1 160 ? -6.598 6.890 -4.761 1.00 97.06 160 LYS A N 1
ATOM 1346 C CA . LYS A 1 160 ? -6.679 8.345 -4.584 1.00 97.06 160 LYS A CA 1
ATOM 1347 C C . LYS A 1 160 ? -5.474 8.938 -3.866 1.00 97.06 160 LYS A C 1
ATOM 1349 O O . LYS A 1 160 ? -5.324 10.157 -3.891 1.00 97.06 160 LYS A O 1
ATOM 1354 N N . ARG A 1 161 ? -4.620 8.116 -3.251 1.00 96.81 161 ARG A N 1
ATOM 1355 C CA . ARG A 1 161 ? -3.600 8.541 -2.278 1.00 96.81 161 ARG A CA 1
ATOM 1356 C C . ARG A 1 161 ? -4.197 9.441 -1.190 1.00 96.81 161 ARG A C 1
ATOM 1358 O O . ARG A 1 161 ? -3.692 10.526 -0.912 1.00 96.81 161 ARG A O 1
ATOM 1365 N N . GLU A 1 162 ? -5.305 9.002 -0.598 1.00 97.25 162 GLU A N 1
ATOM 1366 C CA . GLU A 1 162 ? -5.993 9.703 0.492 1.00 97.25 162 GLU A CA 1
ATOM 1367 C C . GLU A 1 162 ? -5.893 8.916 1.796 1.00 97.25 162 GLU A C 1
ATOM 1369 O O . GLU A 1 162 ? -6.056 7.698 1.802 1.00 97.25 162 GLU A O 1
ATOM 1374 N N . PHE A 1 163 ? -5.689 9.617 2.911 1.00 97.25 163 PHE A N 1
ATOM 1375 C CA . PHE A 1 163 ? -5.802 9.040 4.246 1.00 97.25 163 PHE A CA 1
ATOM 1376 C C . PHE A 1 163 ? -6.550 10.011 5.161 1.00 97.25 163 PHE A C 1
ATOM 1378 O O . PHE A 1 163 ? -6.104 11.133 5.384 1.00 97.25 163 PHE A O 1
ATOM 1385 N N . LYS A 1 164 ? -7.716 9.615 5.678 1.00 96.69 164 LYS A N 1
ATOM 1386 C CA . LYS A 1 164 ? -8.585 10.502 6.468 1.00 96.69 164 LYS A CA 1
ATOM 1387 C C . LYS A 1 164 ? -9.185 9.817 7.682 1.00 96.69 164 LYS A C 1
ATOM 1389 O O . LYS A 1 164 ? -9.414 8.611 7.687 1.00 96.69 164 LYS A O 1
ATOM 1394 N N . LEU A 1 165 ? -9.495 10.623 8.689 1.00 97.12 165 LEU A N 1
ATOM 1395 C CA . LEU A 1 165 ? -10.212 10.216 9.888 1.00 97.12 165 LEU A CA 1
ATOM 1396 C C . LEU A 1 165 ? -11.618 10.805 9.864 1.00 97.12 165 LEU A C 1
ATOM 1398 O O . LEU A 1 165 ? -11.804 12.015 9.702 1.00 97.12 165 LEU A O 1
ATOM 1402 N N . THR A 1 166 ? -12.610 9.955 10.101 1.00 96.69 166 THR A N 1
ATOM 1403 C CA . THR A 1 166 ? -13.974 10.389 10.398 1.00 96.69 166 THR A CA 1
ATOM 1404 C C . THR A 1 166 ? -14.334 10.082 11.843 1.00 96.69 166 THR A C 1
ATOM 1406 O O . THR A 1 166 ? -13.917 9.057 12.372 1.00 96.69 166 THR A O 1
ATOM 1409 N N . ALA A 1 167 ? -15.129 10.949 12.468 1.00 96.62 167 ALA A N 1
ATOM 1410 C CA . ALA A 1 167 ? -15.786 10.702 13.746 1.00 96.62 167 ALA A CA 1
ATOM 1411 C C . ALA A 1 167 ? -17.297 10.831 13.543 1.00 96.62 167 ALA A C 1
ATOM 1413 O O . ALA A 1 167 ? -17.779 11.854 13.050 1.00 96.62 167 ALA A O 1
ATOM 1414 N N . ASN A 1 168 ? -18.054 9.785 13.877 1.00 94.75 168 ASN A N 1
ATOM 1415 C CA . ASN A 1 168 ? -19.504 9.720 13.678 1.00 94.75 168 ASN A CA 1
ATOM 1416 C C . ASN A 1 168 ? -19.918 10.147 12.251 1.00 94.75 168 ASN A C 1
ATOM 1418 O O . ASN A 1 168 ? -20.847 10.931 12.065 1.00 94.75 168 ASN A O 1
ATOM 1422 N N . ASN A 1 169 ? -19.192 9.640 11.245 1.00 93.12 169 ASN A N 1
ATOM 1423 C CA . ASN A 1 169 ? -19.374 9.907 9.809 1.00 93.12 169 ASN A CA 1
ATOM 1424 C C . ASN A 1 169 ? -19.053 11.331 9.328 1.00 93.12 169 ASN A C 1
ATOM 1426 O O . ASN A 1 169 ? -19.326 11.653 8.173 1.00 93.12 169 ASN A O 1
ATOM 1430 N N . LYS A 1 170 ? -18.442 12.178 10.160 1.00 95.56 170 LYS A N 1
ATOM 1431 C CA . LYS A 1 170 ? -17.925 13.488 9.744 1.00 95.56 170 LYS A CA 1
ATOM 1432 C C . LYS A 1 170 ? -16.411 13.434 9.643 1.00 95.56 170 LYS A C 1
ATOM 1434 O O . LYS A 1 170 ? -15.773 12.922 10.555 1.00 95.56 170 LYS A O 1
ATOM 1439 N N . VAL A 1 171 ? -15.839 13.954 8.558 1.00 95.62 171 VAL A N 1
ATOM 1440 C CA . VAL A 1 171 ? -14.380 14.090 8.431 1.00 95.62 171 VAL A CA 1
ATOM 1441 C C . VAL A 1 171 ? -13.890 15.048 9.513 1.00 95.62 171 VAL A C 1
ATOM 1443 O O . VAL A 1 171 ? -14.391 16.166 9.615 1.00 95.62 171 VAL A O 1
ATOM 1446 N N . VAL A 1 172 ? -12.944 14.589 10.326 1.00 95.69 172 VAL A N 1
ATOM 1447 C CA . VAL A 1 172 ? -12.329 15.377 11.406 1.00 95.69 172 VAL A CA 1
ATOM 1448 C C . VAL A 1 172 ? -10.838 15.603 11.181 1.00 95.69 172 VAL A C 1
ATOM 1450 O O . VAL A 1 172 ? -10.289 16.542 11.745 1.00 95.69 172 VAL A O 1
ATOM 1453 N N . ASN A 1 173 ? -10.192 14.789 10.339 1.00 95.31 173 ASN A N 1
ATOM 1454 C CA . ASN A 1 173 ? -8.813 15.017 9.920 1.00 95.31 173 ASN A CA 1
ATOM 1455 C C . ASN A 1 173 ? -8.540 14.431 8.519 1.00 95.31 173 ASN A C 1
ATOM 1457 O O . ASN A 1 173 ? -9.147 13.427 8.141 1.00 95.31 173 ASN A O 1
ATOM 1461 N N . ASN A 1 174 ? -7.612 15.043 7.781 1.00 95.44 174 ASN A N 1
ATOM 1462 C CA . ASN A 1 174 ? -7.003 14.516 6.561 1.00 95.44 174 ASN A CA 1
ATOM 1463 C C . ASN A 1 174 ? -5.486 14.463 6.774 1.00 95.44 174 ASN A C 1
ATOM 1465 O O . ASN A 1 174 ? -4.843 15.490 6.982 1.00 95.44 174 ASN A O 1
ATOM 1469 N N . PHE A 1 175 ? -4.921 13.266 6.726 1.00 95.38 175 PHE A N 1
ATOM 1470 C CA . PHE A 1 175 ? -3.499 13.034 6.908 1.00 95.38 175 PHE A CA 1
ATOM 1471 C C . PHE A 1 175 ? -2.756 13.106 5.577 1.00 95.38 175 PHE A C 1
ATOM 1473 O O . PHE A 1 175 ? -3.306 12.807 4.518 1.00 95.38 175 PHE A O 1
ATOM 1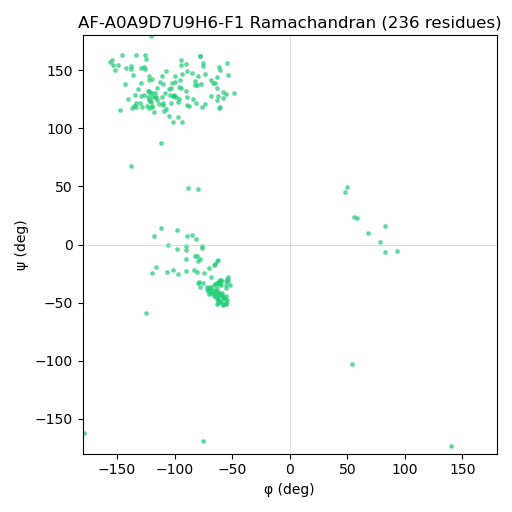480 N N . ASP A 1 176 ? -1.463 13.424 5.649 1.00 94.06 176 ASP A N 1
ATOM 1481 C CA . ASP A 1 176 ? -0.550 13.099 4.557 1.00 94.06 176 ASP A CA 1
ATOM 1482 C C . ASP A 1 176 ? -0.573 11.583 4.306 1.00 94.06 176 ASP A C 1
ATOM 1484 O O . ASP A 1 176 ? -0.450 10.797 5.249 1.00 94.06 176 ASP A O 1
ATOM 1488 N N . PHE A 1 177 ? -0.725 11.169 3.047 1.00 95.12 177 PHE A N 1
ATOM 1489 C CA . PHE A 1 177 ? -0.839 9.752 2.697 1.00 95.12 177 PHE A CA 1
ATOM 1490 C C . PHE A 1 177 ? 0.400 8.943 3.100 1.00 95.12 177 PHE A C 1
ATOM 1492 O O . PHE A 1 177 ? 0.274 7.793 3.512 1.00 95.12 177 PHE A O 1
ATOM 1499 N N . GLY A 1 178 ? 1.591 9.555 3.102 1.00 91.88 178 GLY A N 1
ATOM 1500 C CA . GLY A 1 178 ? 2.827 8.912 3.556 1.00 91.88 178 GLY A CA 1
ATOM 1501 C C . GLY A 1 178 ? 2.808 8.501 5.034 1.00 91.88 178 GLY A C 1
ATOM 1502 O O . GLY A 1 178 ? 3.644 7.708 5.467 1.00 91.88 178 GLY A O 1
ATOM 1503 N N . LYS A 1 179 ? 1.841 8.988 5.826 1.00 94.06 179 LYS A N 1
ATOM 1504 C CA . LYS A 1 179 ? 1.617 8.550 7.211 1.00 94.06 179 LYS A CA 1
ATOM 1505 C C . LYS A 1 179 ? 0.859 7.224 7.324 1.00 94.06 179 LYS A C 1
ATOM 1507 O O . LYS A 1 179 ? 0.887 6.638 8.406 1.00 94.06 179 LYS A O 1
ATOM 1512 N N . LEU A 1 180 ? 0.226 6.735 6.254 1.00 94.75 180 LEU A N 1
ATOM 1513 C CA . LEU A 1 180 ? -0.603 5.525 6.278 1.00 94.75 180 LEU A CA 1
ATOM 1514 C C . LEU A 1 180 ? 0.171 4.301 6.786 1.00 94.75 180 LEU A C 1
ATOM 1516 O O . LEU A 1 180 ? -0.284 3.623 7.701 1.00 94.75 180 LEU A O 1
ATOM 1520 N N . ASN A 1 181 ? 1.383 4.071 6.278 1.00 91.50 181 ASN A N 1
ATOM 1521 C CA . ASN A 1 181 ? 2.211 2.937 6.702 1.00 91.50 181 ASN A CA 1
ATOM 1522 C C . ASN A 1 181 ? 2.606 3.007 8.184 1.00 91.50 181 ASN A C 1
ATOM 1524 O O . ASN A 1 181 ? 2.708 1.978 8.848 1.00 91.50 181 ASN A O 1
ATOM 1528 N N . ASN A 1 182 ? 2.803 4.208 8.735 1.00 93.19 182 ASN A N 1
ATOM 1529 C CA . ASN A 1 182 ? 3.078 4.367 10.165 1.00 93.19 182 ASN A CA 1
ATOM 1530 C C . ASN A 1 182 ? 1.833 4.064 11.003 1.00 93.19 182 ASN A C 1
ATOM 1532 O O . ASN A 1 182 ? 1.938 3.397 12.029 1.00 93.19 182 ASN A O 1
ATOM 1536 N N . PHE A 1 183 ? 0.660 4.503 10.540 1.00 94.00 183 PHE A N 1
ATOM 1537 C CA . PHE A 1 183 ? -0.610 4.160 11.169 1.00 94.00 183 PHE A CA 1
ATOM 1538 C C . PHE A 1 183 ? -0.845 2.646 11.168 1.00 94.00 183 PHE A C 1
ATOM 1540 O O . PHE A 1 183 ? -1.118 2.081 12.223 1.00 94.00 183 PHE A O 1
ATOM 1547 N N . LEU A 1 184 ? -0.674 1.980 10.021 1.00 92.25 184 LEU A N 1
ATOM 1548 C CA . LEU A 1 184 ? -0.829 0.529 9.894 1.00 92.25 184 LEU A CA 1
ATOM 1549 C C . LEU A 1 184 ? 0.127 -0.224 10.822 1.00 92.25 184 LEU A C 1
ATOM 1551 O O . LEU A 1 184 ? -0.301 -1.130 11.532 1.00 92.25 184 LEU A O 1
ATOM 1555 N N . LYS A 1 185 ? 1.395 0.199 10.893 1.00 91.06 185 LYS A N 1
ATOM 1556 C CA . LYS A 1 185 ? 2.364 -0.363 11.844 1.00 91.06 185 LYS A CA 1
ATOM 1557 C C . LYS A 1 185 ? 1.884 -0.230 13.280 1.00 91.06 185 LYS A C 1
ATOM 1559 O O . LYS A 1 185 ? 1.964 -1.195 14.024 1.00 91.06 185 LYS A O 1
ATOM 1564 N N . ASP A 1 186 ? 1.381 0.931 13.689 1.00 90.81 186 ASP A N 1
ATOM 1565 C CA . ASP A 1 186 ? 0.861 1.097 15.047 1.00 90.81 186 ASP A CA 1
ATOM 1566 C C . ASP A 1 186 ? -0.393 0.255 15.302 1.00 90.81 186 ASP A C 1
ATOM 1568 O O . ASP A 1 186 ? -0.505 -0.351 16.371 1.00 90.81 186 ASP A O 1
ATOM 1572 N N . TYR A 1 187 ? -1.292 0.183 14.324 1.00 87.94 187 TYR A N 1
ATOM 1573 C CA . TYR A 1 187 ? -2.557 -0.538 14.405 1.00 87.94 187 TYR A CA 1
ATOM 1574 C C . TYR A 1 187 ? -2.388 -2.062 14.467 1.00 87.94 187 TYR A C 1
ATOM 1576 O O . TYR A 1 187 ? -3.082 -2.713 15.243 1.00 87.94 187 TYR A O 1
ATOM 1584 N N . TYR A 1 188 ? -1.424 -2.622 13.738 1.00 86.69 188 TYR A N 1
ATOM 1585 C CA . TYR A 1 188 ? -1.127 -4.059 13.716 1.00 86.69 188 TYR A CA 1
ATOM 1586 C C . TYR A 1 188 ? 0.043 -4.464 14.638 1.00 86.69 188 TYR A C 1
ATOM 1588 O O . TYR A 1 188 ? 0.541 -5.580 14.548 1.00 86.69 188 TYR A O 1
ATOM 1596 N N . SER A 1 189 ? 0.510 -3.581 15.535 1.00 86.50 189 SER A N 1
ATOM 1597 C CA . SER A 1 189 ? 1.721 -3.833 16.349 1.00 86.50 189 SER A CA 1
ATOM 1598 C C . SER A 1 189 ? 1.551 -4.708 17.596 1.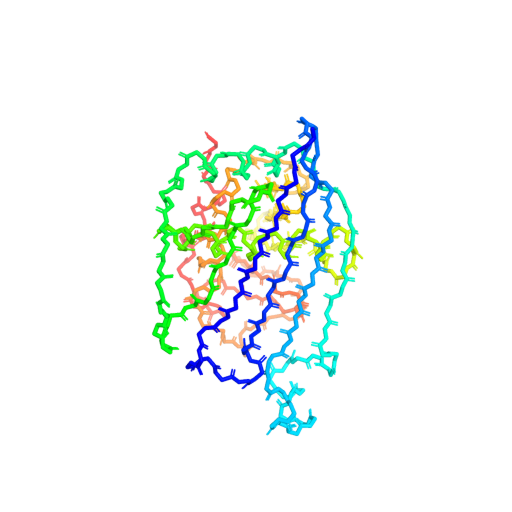00 86.50 189 SER A C 1
ATOM 1600 O O . SER A 1 189 ? 2.507 -4.806 18.365 1.00 86.50 189 SER A O 1
ATOM 1602 N N . GLY A 1 190 ? 0.380 -5.283 17.871 1.00 85.25 190 GLY A N 1
ATOM 1603 C CA . GLY A 1 190 ? 0.180 -6.021 19.121 1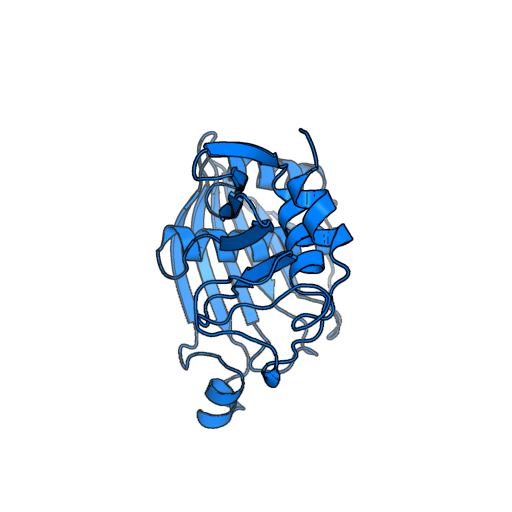.00 85.25 190 GLY A CA 1
ATOM 1604 C C . GLY A 1 190 ? -0.486 -7.367 18.957 1.00 85.25 190 GLY A C 1
ATOM 1605 O O . GLY A 1 190 ? -1.110 -7.655 17.942 1.00 85.25 190 GLY A O 1
ATOM 1606 N N . ASP A 1 191 ? -0.345 -8.160 20.012 1.00 88.00 191 ASP A N 1
ATOM 1607 C CA . ASP A 1 191 ? -0.816 -9.535 20.049 1.00 88.00 191 ASP A CA 1
ATOM 1608 C C . ASP A 1 191 ? -2.304 -9.605 20.388 1.00 88.00 191 ASP A C 1
ATOM 1610 O O . ASP A 1 191 ? -2.810 -8.878 21.255 1.00 88.00 191 ASP A O 1
ATOM 1614 N N . PHE A 1 192 ? -2.991 -10.521 19.715 1.00 89.50 192 PHE A N 1
ATOM 1615 C CA . PHE A 1 192 ? -4.411 -10.779 19.888 1.00 89.50 192 PHE A CA 1
ATOM 1616 C C . PHE A 1 192 ? -4.636 -11.840 20.969 1.00 89.50 192 PHE A C 1
ATOM 1618 O O . PHE A 1 192 ? -4.029 -12.907 20.948 1.00 89.50 192 PHE A O 1
ATOM 1625 N N . ILE A 1 193 ? -5.548 -11.560 21.900 1.00 92.06 193 ILE A N 1
ATOM 1626 C CA . ILE A 1 193 ? -6.085 -12.523 22.867 1.00 92.06 193 ILE A CA 1
ATOM 1627 C C . ILE A 1 193 ? -7.549 -12.754 22.502 1.00 92.06 193 ILE A C 1
ATOM 1629 O O . ILE A 1 193 ? -8.447 -12.061 22.993 1.00 92.06 193 ILE A O 1
ATOM 1633 N N . PHE A 1 194 ? -7.781 -13.709 21.605 1.00 90.00 194 PHE A N 1
ATOM 1634 C CA . PHE A 1 194 ? -9.100 -13.992 21.039 1.00 90.00 194 PHE A CA 1
ATOM 1635 C C . PHE A 1 194 ? -10.131 -14.386 22.104 1.00 90.00 194 PHE A C 1
ATOM 1637 O O . PHE A 1 194 ? -11.297 -14.020 21.988 1.00 90.00 194 PHE A O 1
ATOM 1644 N N . GLU A 1 195 ? -9.715 -15.018 23.204 1.00 91.31 195 GLU A N 1
ATOM 1645 C CA . GLU A 1 195 ? -10.599 -15.396 24.316 1.00 91.31 195 GLU A CA 1
ATOM 1646 C C . GLU A 1 195 ? -11.209 -14.185 25.041 1.00 91.31 195 GLU A C 1
ATOM 1648 O O . GLU A 1 195 ? -12.166 -14.329 25.803 1.00 91.31 195 GLU A O 1
ATOM 1653 N N . LYS A 1 196 ? -10.643 -12.990 24.839 1.00 89.75 196 LYS A N 1
ATOM 1654 C CA . LYS A 1 196 ? -11.124 -11.722 25.405 1.00 89.75 196 LYS A CA 1
ATOM 1655 C C . LYS A 1 196 ? -11.816 -10.829 24.375 1.00 89.75 196 LYS A C 1
ATOM 1657 O O . LYS A 1 196 ? -12.22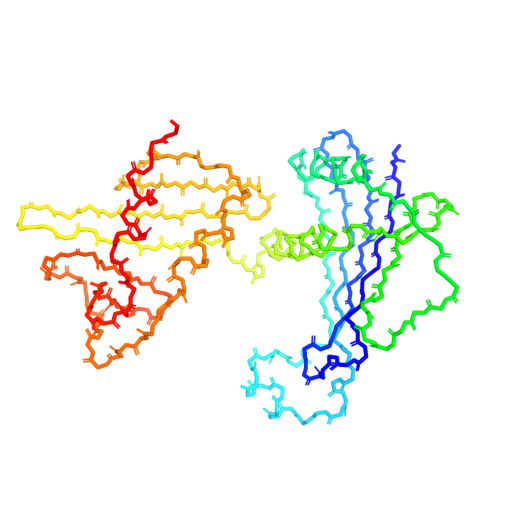8 -9.723 24.731 1.00 89.75 196 LYS A O 1
ATOM 1662 N N . ALA A 1 197 ? -11.895 -11.262 23.121 1.00 90.88 197 ALA A N 1
ATOM 1663 C CA . ALA A 1 197 ? -12.584 -10.536 22.069 1.00 90.88 197 ALA A CA 1
ATOM 1664 C C . ALA A 1 197 ? -14.107 -10.723 22.175 1.00 90.88 197 ALA A C 1
ATOM 1666 O O . ALA A 1 197 ? -14.602 -11.631 22.846 1.00 90.88 197 ALA A O 1
ATOM 1667 N N . PHE A 1 198 ? -14.863 -9.839 21.528 1.00 89.44 198 PHE A N 1
ATOM 1668 C CA . PHE A 1 198 ? -16.324 -9.841 21.575 1.00 89.44 198 PHE A CA 1
ATOM 1669 C C . PHE A 1 198 ? -16.906 -9.864 20.158 1.00 89.44 198 PHE A C 1
ATOM 1671 O O . PHE A 1 198 ? -16.592 -8.990 19.364 1.00 89.44 198 PHE A O 1
ATOM 1678 N N . GLU A 1 199 ? -17.823 -10.783 19.860 1.00 87.12 199 GLU A N 1
ATOM 1679 C CA . GLU A 1 199 ? -18.568 -10.793 18.581 1.00 87.12 199 GLU A CA 1
ATOM 1680 C C . GLU A 1 199 ? -19.649 -9.698 18.520 1.00 87.12 199 GLU A C 1
ATOM 1682 O O . GLU A 1 199 ? -20.094 -9.255 17.464 1.00 87.12 199 GLU A O 1
ATOM 1687 N N . SER A 1 200 ? -20.121 -9.262 19.689 1.00 85.38 200 SER A N 1
ATOM 1688 C CA . SER A 1 200 ? -21.187 -8.269 19.803 1.00 85.38 200 SER A CA 1
ATOM 1689 C C . SER A 1 200 ? -20.641 -6.854 19.962 1.00 85.38 200 SER A C 1
ATOM 1691 O O . SER A 1 200 ? -19.532 -6.645 20.449 1.00 85.38 200 SER A O 1
ATOM 1693 N N . THR A 1 201 ? -21.475 -5.866 19.636 1.00 85.31 201 THR A N 1
ATOM 1694 C CA . THR A 1 201 ? -21.152 -4.444 19.771 1.00 85.31 201 THR A CA 1
ATOM 1695 C C . THR A 1 201 ? -20.557 -4.089 21.148 1.00 85.31 201 THR A C 1
ATOM 1697 O O . THR A 1 201 ? -21.178 -4.409 22.169 1.00 85.31 201 THR A O 1
ATOM 1700 N N . PRO A 1 202 ? -19.419 -3.367 21.200 1.00 89.50 202 PRO A N 1
ATOM 1701 C CA . PRO A 1 202 ? -18.774 -2.972 22.447 1.00 89.50 202 PRO A CA 1
ATOM 1702 C C . PRO A 1 202 ? -19.684 -2.200 23.408 1.00 89.50 202 PRO A C 1
ATOM 1704 O O . PRO A 1 202 ? -20.308 -1.207 23.032 1.00 89.50 202 PRO A O 1
ATOM 1707 N N . LYS A 1 203 ? -19.722 -2.637 24.673 1.00 88.50 203 LYS A N 1
ATOM 1708 C CA . LYS A 1 203 ? -20.431 -1.953 25.779 1.00 88.50 203 LYS A CA 1
ATOM 1709 C C . LYS A 1 203 ? -19.514 -1.539 26.925 1.00 88.50 203 LYS A C 1
ATOM 1711 O O . LYS A 1 203 ? -19.854 -0.640 27.690 1.00 88.50 203 LYS A O 1
ATOM 1716 N N . LYS A 1 204 ? -18.378 -2.222 27.079 1.00 91.31 204 LYS A N 1
ATOM 1717 C CA . LYS A 1 204 ? -17.380 -1.896 28.097 1.00 91.31 204 LYS A CA 1
ATOM 1718 C C . LYS A 1 204 ? -16.739 -0.556 27.737 1.00 91.31 204 LYS A C 1
ATOM 1720 O O . LYS A 1 204 ? -16.529 -0.281 26.564 1.00 91.31 204 LYS A O 1
ATOM 1725 N N . ALA A 1 205 ? -16.457 0.287 28.728 1.00 94.25 205 ALA A N 1
ATOM 1726 C CA . ALA A 1 205 ? -15.772 1.550 28.474 1.00 94.25 205 ALA A CA 1
ATOM 1727 C C . ALA A 1 205 ? -14.328 1.294 28.006 1.00 94.25 205 ALA A C 1
ATOM 1729 O O . ALA A 1 205 ? -13.651 0.421 28.550 1.00 94.25 205 ALA A O 1
ATOM 1730 N N . GLY A 1 206 ? -13.862 2.054 27.014 1.00 93.69 206 GLY A N 1
ATOM 1731 C CA . GLY A 1 206 ? -12.521 1.920 26.444 1.00 93.69 206 GLY A CA 1
ATOM 1732 C C . GLY A 1 206 ? -12.477 2.077 24.924 1.00 93.69 206 GLY A C 1
ATOM 1733 O O . GLY A 1 206 ? -13.474 2.416 24.282 1.00 93.69 206 GLY A O 1
ATOM 1734 N N . LEU A 1 207 ? -11.299 1.830 24.349 1.00 94.62 207 LEU A N 1
ATOM 1735 C CA . LEU A 1 207 ? -11.081 1.825 22.903 1.00 94.62 207 LEU A CA 1
ATOM 1736 C C . LEU A 1 207 ? -11.175 0.407 22.363 1.00 94.62 207 LEU A C 1
ATOM 1738 O O . LEU A 1 207 ? -10.457 -0.474 22.824 1.00 94.62 207 LEU A O 1
ATOM 1742 N N . HIS A 1 208 ? -12.037 0.219 21.375 1.00 94.75 208 HIS A N 1
ATOM 1743 C CA . HIS A 1 208 ? -12.277 -1.067 20.741 1.00 94.75 208 HIS A CA 1
ATOM 1744 C C . HIS A 1 208 ? -11.937 -0.976 19.263 1.00 94.75 208 HIS A C 1
ATOM 1746 O O . HIS A 1 208 ? -12.222 0.045 18.636 1.00 94.75 208 HIS A O 1
ATOM 1752 N N . VAL A 1 209 ? -11.356 -2.034 18.717 1.00 92.50 209 VAL A N 1
ATOM 1753 C CA . VAL A 1 209 ? -11.010 -2.149 17.297 1.00 92.50 209 VAL A CA 1
ATOM 1754 C C . VAL A 1 209 ? -11.604 -3.409 16.702 1.00 92.50 209 VAL A C 1
ATOM 1756 O O . VAL A 1 209 ? -11.801 -4.385 17.420 1.00 92.50 209 VAL A O 1
ATOM 1759 N N . GLU A 1 210 ? -11.887 -3.359 15.409 1.00 89.81 210 GLU A N 1
ATOM 1760 C CA . GLU A 1 210 ? -12.448 -4.457 14.623 1.00 89.81 210 GLU A CA 1
ATOM 1761 C C . GLU A 1 210 ? -11.625 -4.594 13.338 1.00 89.81 210 GLU A C 1
ATOM 1763 O O . GLU A 1 210 ? -11.286 -3.574 12.732 1.00 89.81 210 GLU A O 1
ATOM 1768 N N . TYR A 1 211 ? -11.258 -5.832 12.987 1.00 83.75 211 TYR A N 1
ATOM 1769 C CA . TYR A 1 211 ? -10.257 -6.151 11.956 1.00 83.75 211 TYR A CA 1
ATOM 1770 C C . TYR A 1 211 ? -10.847 -6.813 10.696 1.00 83.75 211 TYR A C 1
ATOM 1772 O O . TYR A 1 211 ? -10.110 -7.344 9.870 1.00 83.75 211 TYR A O 1
ATOM 1780 N N . GLY A 1 212 ? -12.167 -6.772 10.518 1.00 78.50 212 GLY A N 1
ATOM 1781 C CA . GLY A 1 212 ? -12.886 -7.353 9.382 1.00 78.50 212 GLY A CA 1
ATOM 1782 C C . GLY A 1 212 ? -13.402 -8.775 9.620 1.00 78.50 212 GLY A C 1
ATOM 1783 O O . GLY A 1 212 ? -14.131 -9.300 8.779 1.00 78.50 212 GLY A O 1
ATOM 1784 N N . ASP A 1 213 ? -13.061 -9.391 10.753 1.00 81.81 213 ASP A N 1
ATOM 1785 C CA . ASP A 1 213 ? -13.511 -10.722 11.178 1.00 81.81 213 ASP A CA 1
ATOM 1786 C C . ASP A 1 213 ? -14.807 -10.680 12.009 1.00 81.81 213 ASP A C 1
ATOM 1788 O O . ASP A 1 213 ? -15.330 -11.721 12.408 1.00 81.81 213 ASP A O 1
ATOM 1792 N N . GLY A 1 214 ? -15.347 -9.483 12.268 1.00 85.12 214 GLY A N 1
ATOM 1793 C CA . GLY A 1 214 ? -16.513 -9.282 13.126 1.00 85.12 214 GLY A CA 1
ATOM 1794 C C . GLY A 1 214 ? -16.203 -9.333 14.625 1.00 85.12 214 GLY A C 1
ATOM 1795 O O . GLY A 1 214 ? -17.124 -9.175 15.432 1.00 85.12 214 GLY A O 1
ATOM 1796 N N . MET A 1 215 ? -14.934 -9.502 15.013 1.00 90.38 215 MET A N 1
ATOM 1797 C CA . MET A 1 215 ? -14.498 -9.531 16.405 1.00 90.38 215 MET A CA 1
ATOM 1798 C C . MET A 1 215 ? -14.033 -8.149 16.863 1.00 90.38 215 MET A C 1
ATOM 1800 O O . MET A 1 215 ? -13.253 -7.457 16.210 1.00 90.38 215 MET A O 1
ATOM 1804 N N . TRP A 1 216 ? -14.484 -7.751 18.050 1.00 93.50 216 TRP A N 1
ATOM 1805 C CA . TRP A 1 216 ? -14.075 -6.517 18.707 1.00 93.50 216 TRP A CA 1
ATOM 1806 C C . TRP A 1 216 ? -13.026 -6.785 19.776 1.00 93.50 216 TRP A C 1
ATOM 1808 O O . TRP A 1 216 ? -13.254 -7.555 20.711 1.00 93.50 216 TRP A O 1
ATOM 1818 N N . PHE A 1 217 ? -11.917 -6.057 19.707 1.00 93.69 217 PHE A N 1
ATOM 1819 C CA . PHE A 1 217 ? -10.816 -6.159 20.656 1.00 93.69 217 PHE A CA 1
ATOM 1820 C C . PHE A 1 217 ? -10.692 -4.872 21.467 1.00 93.69 217 PHE A C 1
ATOM 1822 O O . PHE A 1 217 ? -10.474 -3.792 20.919 1.00 93.69 217 PHE A O 1
ATOM 1829 N N . LEU A 1 218 ? -10.808 -4.978 22.791 1.00 94.44 218 LEU A N 1
ATOM 1830 C CA . LEU A 1 218 ? -10.502 -3.883 23.711 1.00 94.44 218 LEU A CA 1
ATOM 1831 C C . LEU A 1 218 ? -8.981 -3.686 23.808 1.00 94.44 218 LEU A C 1
ATOM 1833 O O . LEU A 1 218 ? -8.250 -4.597 24.211 1.00 94.44 218 LEU A O 1
ATOM 1837 N N . LEU A 1 219 ? -8.506 -2.487 23.473 1.00 92.56 219 LEU A N 1
ATOM 1838 C CA . LEU A 1 219 ? -7.085 -2.138 23.516 1.00 92.56 219 LEU A CA 1
ATOM 1839 C C . LEU A 1 219 ? -6.541 -2.209 24.944 1.00 92.56 219 LEU A C 1
ATOM 1841 O O . LEU A 1 219 ? -7.138 -1.678 25.879 1.00 92.56 219 LEU A O 1
ATOM 1845 N N . GLY A 1 220 ? -5.368 -2.824 25.089 1.00 89.94 220 GLY A N 1
ATOM 1846 C CA . GLY A 1 220 ? -4.703 -3.070 26.366 1.00 89.94 220 GLY A CA 1
ATOM 1847 C C . GLY A 1 220 ? -5.206 -4.312 27.109 1.00 89.94 220 GLY A C 1
ATOM 1848 O O . GLY A 1 220 ? -4.609 -4.678 28.119 1.00 89.94 220 GLY A O 1
ATOM 1849 N N . GLU A 1 221 ? -6.263 -4.973 26.623 1.00 91.06 221 GLU A N 1
ATOM 1850 C CA . GLU A 1 221 ? -6.806 -6.188 27.241 1.00 91.06 221 GLU A CA 1
ATOM 1851 C C . GLU A 1 221 ? -6.901 -7.372 26.279 1.00 91.06 221 GLU A C 1
ATOM 1853 O O . GLU A 1 221 ? -6.331 -8.422 26.573 1.00 91.06 221 GLU A O 1
ATOM 1858 N N . ALA A 1 222 ? -7.644 -7.214 25.179 1.00 90.19 222 ALA A N 1
ATOM 1859 C CA . ALA A 1 222 ? -7.835 -8.230 24.142 1.00 90.19 222 ALA A CA 1
ATOM 1860 C C . ALA A 1 222 ? -6.885 -8.025 22.955 1.00 90.19 222 ALA A C 1
ATOM 1862 O O . ALA A 1 222 ? -6.545 -8.980 22.271 1.00 90.19 222 ALA A O 1
ATOM 1863 N N . LEU A 1 223 ? -6.427 -6.791 22.742 1.00 90.06 223 LEU A N 1
ATOM 1864 C CA . LEU A 1 223 ? -5.312 -6.472 21.857 1.00 90.06 223 LEU A CA 1
ATOM 1865 C C . LEU A 1 223 ? -4.213 -5.810 22.685 1.00 90.06 223 LEU A C 1
ATOM 1867 O O . LEU A 1 223 ? -4.426 -4.730 23.248 1.00 90.06 223 LEU A O 1
ATOM 1871 N N . LEU A 1 224 ? -3.032 -6.422 22.750 1.00 88.31 224 LEU A N 1
ATOM 1872 C CA . LEU A 1 224 ? -1.907 -5.967 23.575 1.00 88.31 224 LEU A CA 1
ATOM 1873 C C . LEU A 1 224 ? -1.122 -4.804 22.938 1.00 88.31 224 LEU A C 1
ATOM 1875 O O . LEU A 1 224 ? 0.105 -4.782 22.914 1.00 88.31 224 LEU A O 1
ATOM 1879 N N . VAL A 1 225 ? -1.838 -3.788 22.459 1.00 85.50 225 VAL A N 1
ATOM 1880 C CA . VAL A 1 225 ? -1.282 -2.511 21.993 1.00 85.50 225 VAL A CA 1
ATOM 1881 C C . VAL A 1 225 ? -1.498 -1.445 23.061 1.00 85.50 225 VAL A C 1
ATOM 1883 O O . VAL A 1 225 ? -2.575 -1.343 23.650 1.00 85.50 225 VAL A O 1
ATOM 1886 N N . LYS A 1 226 ? -0.493 -0.587 23.288 1.00 84.25 226 LYS A N 1
ATOM 1887 C CA . LYS A 1 226 ? -0.655 0.599 24.145 1.00 84.25 226 LYS A CA 1
ATOM 1888 C C . LYS A 1 226 ? -1.750 1.505 23.559 1.00 84.25 226 LYS A C 1
ATOM 1890 O O . LYS A 1 226 ? -1.527 2.047 22.474 1.00 84.25 226 LYS A O 1
ATOM 1895 N N . PRO A 1 227 ? -2.865 1.770 24.273 1.00 85.69 227 PRO A N 1
ATOM 1896 C CA . PRO A 1 227 ? -3.957 2.595 23.749 1.00 85.69 227 PRO A CA 1
ATOM 1897 C C . PRO A 1 227 ? -3.501 3.973 23.255 1.00 85.69 227 PRO A C 1
ATOM 1899 O O . PRO A 1 227 ? -4.034 4.490 22.277 1.00 85.69 227 PRO A O 1
ATOM 1902 N N . SER A 1 228 ? -2.459 4.534 23.881 1.00 87.62 228 SER A N 1
ATOM 1903 C CA . SER A 1 228 ? -1.858 5.819 23.512 1.00 87.62 228 SER A CA 1
ATOM 1904 C C . SER A 1 228 ? -1.421 5.905 22.047 1.00 87.62 228 SER A C 1
ATOM 1906 O O . SER A 1 228 ? -1.441 6.998 21.493 1.00 87.62 228 SER A O 1
ATOM 1908 N N . LYS A 1 229 ? -1.046 4.781 21.415 1.00 88.56 229 LYS A N 1
ATOM 1909 C CA . LYS A 1 229 ? -0.677 4.749 19.993 1.00 88.56 229 LYS A CA 1
ATOM 1910 C C . LYS A 1 229 ? -1.860 5.078 19.091 1.00 88.56 229 LYS A C 1
ATOM 1912 O O . LYS A 1 229 ? -1.720 5.865 18.176 1.00 88.56 229 LYS A O 1
ATOM 1917 N N . ILE A 1 230 ? -3.035 4.510 19.354 1.00 90.81 230 ILE A N 1
ATOM 1918 C CA . ILE A 1 230 ? -4.231 4.789 18.543 1.00 90.81 230 ILE A CA 1
ATOM 1919 C C . ILE A 1 230 ? -4.860 6.123 18.944 1.00 90.81 230 ILE A C 1
ATOM 1921 O O . ILE A 1 230 ? -5.358 6.862 18.095 1.00 90.81 230 ILE A O 1
ATOM 1925 N N . ILE A 1 231 ? -4.780 6.478 20.228 1.00 92.06 231 ILE A N 1
ATOM 1926 C CA . ILE A 1 231 ? -5.216 7.787 20.721 1.00 92.06 231 ILE A CA 1
ATOM 1927 C C . ILE A 1 231 ? -4.453 8.915 20.027 1.00 92.06 231 ILE A C 1
ATOM 1929 O O . ILE A 1 231 ? -5.093 9.871 19.603 1.00 92.06 231 ILE A O 1
ATOM 1933 N N . SER A 1 232 ? -3.131 8.803 19.852 1.00 92.56 232 SER A N 1
ATOM 1934 C CA . SER A 1 232 ? -2.352 9.856 19.190 1.00 92.56 232 SER A CA 1
ATOM 1935 C C . SER A 1 232 ? -2.801 10.089 17.748 1.00 92.56 232 SER A C 1
ATOM 1937 O O . SER A 1 232 ? -2.813 11.233 17.311 1.00 92.56 232 SER A O 1
ATOM 1939 N N . TRP A 1 233 ? -3.244 9.053 17.029 1.00 93.94 233 TRP A N 1
ATOM 1940 C CA . TRP A 1 233 ? -3.840 9.205 15.700 1.00 93.94 233 TRP A CA 1
ATOM 1941 C C . TRP A 1 233 ? -5.215 9.877 15.751 1.00 93.94 233 TRP A C 1
ATOM 1943 O O . TRP A 1 233 ? -5.485 10.769 14.951 1.00 93.94 233 TRP A O 1
ATOM 1953 N N . ILE A 1 234 ? -6.067 9.507 16.712 1.00 93.38 234 ILE A N 1
ATOM 1954 C CA . ILE A 1 234 ? -7.400 10.111 16.889 1.00 93.38 234 ILE A CA 1
ATOM 1955 C C . ILE A 1 234 ? -7.308 11.595 17.274 1.00 93.38 234 ILE A C 1
ATOM 1957 O O . ILE A 1 234 ? -8.114 12.405 16.821 1.00 93.38 234 ILE A O 1
ATOM 1961 N N . GLU A 1 235 ? -6.349 11.938 18.128 1.00 91.19 235 GLU A N 1
ATOM 1962 C CA . GLU A 1 235 ? -6.187 13.272 18.718 1.00 91.19 235 GLU A CA 1
ATOM 1963 C C . GLU A 1 235 ? -5.141 14.118 17.994 1.00 91.19 235 GLU A C 1
ATOM 1965 O O . GLU A 1 235 ? -4.960 15.293 18.322 1.00 91.19 235 GLU A O 1
ATOM 1970 N N . SER A 1 236 ? -4.457 13.555 16.996 1.00 80.44 236 SER A N 1
ATOM 1971 C CA . SER A 1 236 ? -3.615 14.347 16.111 1.00 80.44 236 SER A CA 1
ATOM 1972 C C . SER A 1 236 ? -4.499 15.358 15.390 1.00 80.44 236 SER A C 1
ATOM 1974 O O . SER A 1 236 ? -5.443 15.004 14.685 1.00 80.44 236 SER A O 1
ATOM 1976 N N . HIS A 1 237 ? -4.220 16.634 15.632 1.00 58.12 237 HIS A N 1
ATOM 1977 C CA . HIS A 1 237 ? -4.835 17.729 14.900 1.00 58.12 237 HIS A CA 1
ATOM 1978 C C . HIS A 1 237 ? -4.024 17.956 13.612 1.00 58.12 237 HIS A C 1
ATOM 1980 O O . HIS A 1 237 ? -2.821 17.666 13.614 1.00 58.12 237 HIS A O 1
ATOM 1986 N N . PRO A 1 238 ? -4.669 18.387 12.514 1.00 50.59 238 PRO A N 1
ATOM 1987 C CA . PRO A 1 238 ? -3.974 18.756 11.283 1.00 50.59 238 PRO A CA 1
ATOM 1988 C C . PRO A 1 238 ? -2.935 19.863 11.502 1.00 50.59 238 PRO A C 1
ATOM 1990 O O . PRO A 1 238 ? -3.179 20.752 12.353 1.00 50.59 238 PRO A O 1
#

Radius of gyration: 20.82 Å; Cα contacts (8 Å, |Δi|>4): 454; chains: 1; bounding box: 49×47×55 Å

Secondary structure (DSSP, 8-state):
-EEEEEEEE--TTSPTTT-EEEEEEEEE-SS-EEEEEEEEE-SGGGS-HHHHHHTT--S-SEEEEEEEE-HHHHHHHHHHHHTPPEE--S---TTSPEEEEEETTEEEEETTHHHHHHHHHHHHHHHHHHTTSSPPEEEEEEEE-SS-EEEEEEEEETTTTEEEEEETTEEEEEE-GGGHHHHHHHHT-S-B-GGG-BSSPP-SSEEEEE-SSS-EEEBTTTB-S-HHHHHHHHH---

Nearest PDB structures (foldseek):
  7a0q-assembly1_A  TM=1.950E-01  e=7.743E-01  Fusarium vanettenii 77-13-4
  5tz6-assembly1_A  TM=1.682E-01  e=1.735E+00  Moorena producens 3L

Solvent-accessible surface area (backbone atoms only — not comparable to full-atom values): 13152 Å² total; per-residue (Å²): 126,48,52,36,37,39,39,41,30,57,20,76,75,47,56,58,79,74,15,36,36,39,41,40,41,35,46,38,50,90,60,28,30,35,37,42,41,36,38,37,55,37,70,47,87,79,51,54,73,65,58,41,47,73,74,71,45,72,90,71,58,62,50,80,50,73,55,71,39,42,42,68,53,38,53,49,52,54,53,50,57,74,70,49,50,76,40,81,76,93,75,82,57,58,83,44,62,48,59,41,41,30,50,84,90,50,73,31,27,57,72,54,46,71,61,52,49,52,49,52,56,47,47,52,51,14,53,34,35,72,69,67,76,39,76,60,50,74,43,46,38,35,43,34,48,99,91,50,70,50,44,32,37,42,40,37,29,57,54,70,57,41,26,34,35,24,50,75,88,37,81,76,39,69,51,65,44,86,50,49,68,58,51,50,50,62,74,67,65,43,57,77,37,71,94,60,40,32,77,60,84,87,80,68,70,44,48,31,37,46,83,85,79,63,40,34,26,39,51,62,73,11,24,60,34,68,54,66,63,60,46,48,63,74,68,52,74,125